Protein AF-A0A2C9KDU4-F1 (afdb_monomer_lite)

InterPro domains:
  IPR051248 UPF0507/Ankyrin repeat domain-containing protein 27 [PTHR24170] (3-192)

Radius of gyration: 25.68 Å; chains: 1; bounding box: 55×32×90 Å

Secondary structure (DSSP, 8-state):
----------GGG-HHHHHHHHH-HHHHHHHHHTT-EEEEE-HHHHTT----HHHHHHTEEEE-SS---SSSSEEEEETTS-EEEEETTEEEE-TT-SS--EEEEEEEEEEE-TTS-EEEEEEESS-SSS---HHHHHHHS-----SSHHHHHHHHHSSHHHHHHHHHHHHHHHHHHHHHHHHHHS-HHHHHHHHHHHTT-

Sequence (201 aa):
MFMSSKYDEDVSENPFFMKLMSSYAELIEKVTVAEGIVCVPKISIASHTTVTREDAEDHILLPCTEGSEDGANEVFKTLSGKLVHVDKDKLTTKSGFQISAEISVLFAETFHGDVNGSYRVFCIDGLINRKVEKDKVQSSLKNVSPTSYVQVLDMLWSHSGGQKMRESLDKILNTFAATYDRLEGESLRSIVVSIKELTFL

Foldseek 3Di:
DDPLPCPPDDLCQQLQSVCCVPVVVVLVVVQFVQQWEAEGEDSLLSVVDDDDPVLRQQRIWGFDPPDCPPVQWTWTAGSVGWIWIDHPFWIWTDPPAPDTDIKGFSDKDWDADPPGGIHIYTHINARRRDGDPVVVSVVVPPPPVPPDPVSVLCVQQVDPVSVVVVVVVVVVVVVVVVVVVVVVVCPVVVVVVVVVVVVVD

Structure (mmCIF, N/CA/C/O backbone):
data_AF-A0A2C9KDU4-F1
#
_entry.id   AF-A0A2C9KDU4-F1
#
loop_
_atom_site.group_PDB
_atom_site.id
_atom_site.type_symbol
_atom_site.label_atom_id
_atom_site.label_alt_id
_atom_site.label_comp_id
_atom_site.label_asym_id
_atom_site.label_entity_id
_atom_site.label_seq_id
_atom_site.pdbx_PDB_ins_code
_atom_site.Cartn_x
_atom_site.Cartn_y
_atom_site.Cartn_z
_atom_site.occupancy
_atom_site.B_iso_or_equiv
_atom_site.auth_seq_id
_atom_site.auth_comp_id
_atom_site.auth_asym_id
_atom_site.auth_atom_id
_atom_site.pdbx_PDB_model_num
ATOM 1 N N . MET A 1 1 ? -9.738 17.796 -12.992 1.00 32.06 1 MET A N 1
ATOM 2 C CA . MET A 1 1 ? -8.697 17.230 -13.874 1.00 32.06 1 MET A CA 1
ATOM 3 C C . MET A 1 1 ? -7.407 17.223 -13.068 1.00 32.06 1 MET A C 1
ATOM 5 O O . MET A 1 1 ? -6.747 18.249 -12.996 1.00 32.06 1 MET A O 1
ATOM 9 N N . PHE A 1 2 ? -7.136 16.145 -12.329 1.00 39.94 2 PHE A N 1
ATOM 10 C CA . PHE A 1 2 ? -5.930 16.065 -11.502 1.00 39.94 2 PHE A CA 1
ATOM 11 C C . PHE A 1 2 ? -4.745 15.736 -12.404 1.00 39.94 2 PHE A C 1
ATOM 13 O O . PHE A 1 2 ? -4.721 14.694 -13.056 1.00 39.94 2 PHE A O 1
ATOM 20 N N . MET A 1 3 ? -3.778 16.649 -12.464 1.00 35.59 3 MET A N 1
ATOM 21 C CA . MET A 1 3 ? -2.440 16.317 -12.926 1.00 35.59 3 MET A CA 1
ATOM 22 C C . MET A 1 3 ? -1.849 15.383 -11.874 1.00 35.59 3 MET A C 1
ATOM 24 O O . MET A 1 3 ? -1.356 15.844 -10.850 1.00 35.59 3 MET A O 1
ATOM 28 N N . SER A 1 4 ? -1.950 14.074 -12.120 1.00 44.41 4 SER A N 1
ATOM 29 C CA . SER A 1 4 ? -1.072 13.086 -11.503 1.00 44.41 4 SER A CA 1
ATOM 30 C C . SER A 1 4 ? 0.350 13.549 -11.790 1.00 44.41 4 SER A C 1
ATOM 32 O O . SER A 1 4 ? 0.860 13.402 -12.904 1.00 44.41 4 SER A O 1
ATOM 34 N N . SER A 1 5 ? 0.975 14.207 -10.816 1.00 45.50 5 SER A N 1
ATOM 35 C CA . SER A 1 5 ? 2.410 14.423 -10.810 1.00 45.50 5 SER A CA 1
ATOM 36 C C . SER A 1 5 ? 3.057 13.064 -10.568 1.00 45.50 5 SER A C 1
ATOM 38 O O . SER A 1 5 ? 3.493 12.773 -9.464 1.00 45.50 5 SER A O 1
ATOM 40 N N . LYS A 1 6 ? 3.015 12.219 -11.602 1.00 55.19 6 LYS A N 1
ATOM 41 C CA . LYS A 1 6 ? 3.924 11.118 -11.908 1.00 55.19 6 LYS A CA 1
ATOM 42 C C . LYS A 1 6 ? 4.514 10.441 -10.662 1.00 55.19 6 LYS A C 1
ATOM 44 O O . LYS A 1 6 ? 5.722 10.491 -10.459 1.00 55.19 6 LYS A O 1
ATOM 49 N N . TYR A 1 7 ? 3.659 9.850 -9.827 1.00 61.16 7 TYR A N 1
ATOM 50 C CA . TYR A 1 7 ? 4.139 8.884 -8.845 1.00 61.16 7 TYR A CA 1
ATOM 51 C C . TYR A 1 7 ? 4.660 7.682 -9.640 1.00 61.16 7 TYR A C 1
ATOM 53 O O . TYR A 1 7 ? 3.954 7.175 -10.512 1.00 61.16 7 TYR A O 1
ATOM 61 N N . ASP A 1 8 ? 5.928 7.336 -9.449 1.00 70.12 8 ASP A N 1
ATOM 62 C CA . ASP A 1 8 ? 6.688 6.397 -10.280 1.00 70.12 8 ASP A CA 1
ATOM 63 C C . ASP A 1 8 ? 6.834 5.007 -9.648 1.00 70.12 8 ASP A C 1
ATOM 65 O O . ASP A 1 8 ? 7.388 4.106 -10.278 1.00 70.12 8 ASP A O 1
ATOM 69 N N . GLU A 1 9 ? 6.322 4.810 -8.429 1.00 78.62 9 GLU A N 1
ATOM 70 C CA . GLU A 1 9 ? 6.331 3.501 -7.778 1.00 78.62 9 GLU A CA 1
ATOM 71 C C . GLU A 1 9 ? 5.215 2.601 -8.329 1.00 78.62 9 GLU A C 1
ATOM 73 O O . GLU A 1 9 ? 4.042 2.973 -8.348 1.00 78.62 9 GLU A O 1
ATOM 78 N N . ASP A 1 10 ? 5.582 1.377 -8.703 1.00 83.56 10 ASP A N 1
ATOM 79 C CA . ASP A 1 10 ? 4.643 0.287 -8.964 1.00 83.56 10 ASP A CA 1
ATOM 80 C C . ASP A 1 10 ? 4.326 -0.434 -7.642 1.00 83.56 10 ASP A C 1
ATOM 82 O O . ASP A 1 10 ? 5.214 -1.028 -7.019 1.00 83.56 10 ASP A O 1
ATOM 86 N N . VAL A 1 11 ? 3.060 -0.397 -7.203 1.00 87.12 11 VAL A N 1
ATOM 87 C CA . VAL A 1 11 ? 2.588 -1.102 -5.991 1.00 87.12 11 VAL A CA 1
ATOM 88 C C . VAL A 1 11 ? 2.923 -2.588 -6.050 1.00 87.12 11 VAL A C 1
ATOM 90 O O . VAL A 1 11 ? 3.257 -3.183 -5.025 1.00 87.12 11 VAL A O 1
ATOM 93 N N . SER A 1 12 ? 2.855 -3.191 -7.236 1.00 86.06 12 SER A N 1
ATOM 94 C CA . SER A 1 12 ? 3.047 -4.628 -7.441 1.00 86.06 12 SER A CA 1
ATOM 95 C C . SER A 1 12 ? 4.468 -5.077 -7.095 1.00 86.06 12 SER A C 1
ATOM 97 O O . SER A 1 12 ? 4.675 -6.228 -6.716 1.00 86.06 12 SER A O 1
ATOM 99 N N . GLU A 1 13 ? 5.437 -4.162 -7.177 1.00 87.88 13 GLU A N 1
ATOM 100 C CA . GLU A 1 13 ? 6.843 -4.383 -6.820 1.00 87.88 13 GLU A CA 1
ATOM 101 C C . GLU A 1 13 ? 7.158 -3.935 -5.378 1.00 87.88 13 GLU A C 1
ATOM 103 O O . GLU A 1 13 ? 8.277 -4.118 -4.894 1.00 87.88 13 GLU A O 1
ATOM 108 N N . ASN A 1 14 ? 6.196 -3.346 -4.657 1.00 91.06 14 ASN A N 1
ATOM 109 C CA . ASN A 1 14 ? 6.410 -2.882 -3.291 1.00 91.06 14 ASN A CA 1
ATOM 110 C C . ASN A 1 14 ? 6.568 -4.086 -2.333 1.00 91.06 14 ASN A C 1
ATOM 112 O O . ASN A 1 14 ? 5.647 -4.901 -2.222 1.00 91.06 14 ASN A O 1
ATOM 116 N N . PRO A 1 15 ? 7.672 -4.190 -1.562 1.00 90.81 15 PRO A N 1
ATOM 117 C CA . PRO A 1 15 ? 7.918 -5.330 -0.674 1.00 90.81 15 PRO A CA 1
ATOM 118 C C . PRO A 1 15 ? 6.817 -5.570 0.365 1.00 90.81 15 PRO A C 1
ATOM 120 O O . PRO A 1 15 ? 6.535 -6.717 0.712 1.00 90.81 15 PRO A O 1
ATOM 123 N N . PHE A 1 16 ? 6.176 -4.503 0.856 1.00 93.75 16 PHE A N 1
ATOM 124 C CA . PHE A 1 16 ? 5.068 -4.602 1.803 1.00 93.75 16 PHE A CA 1
ATOM 125 C C . PHE A 1 16 ? 3.846 -5.241 1.141 1.00 93.75 16 PHE A C 1
ATOM 127 O O . PHE A 1 16 ? 3.258 -6.178 1.684 1.00 93.75 16 PHE A O 1
ATOM 134 N N . PHE A 1 17 ? 3.505 -4.777 -0.061 1.00 93.81 17 PHE A N 1
ATOM 135 C CA . PHE A 1 17 ? 2.383 -5.308 -0.825 1.00 93.81 17 PHE A CA 1
ATOM 136 C C . PHE A 1 17 ? 2.632 -6.752 -1.280 1.00 93.81 17 PHE A C 1
ATOM 138 O O . PHE A 1 17 ? 1.789 -7.618 -1.063 1.00 93.81 17 PHE A O 1
ATOM 145 N N . MET A 1 18 ? 3.825 -7.069 -1.790 1.00 92.88 18 MET A N 1
ATOM 146 C CA . MET A 1 18 ? 4.197 -8.450 -2.126 1.00 92.88 18 MET A CA 1
ATOM 147 C C . MET A 1 18 ? 4.130 -9.381 -0.907 1.00 92.88 18 MET A C 1
ATOM 149 O O . MET A 1 18 ? 3.714 -10.540 -1.017 1.00 92.88 18 MET A O 1
ATOM 153 N N . LYS A 1 19 ? 4.520 -8.896 0.279 1.00 92.31 19 LYS A N 1
ATOM 154 C CA . LYS A 1 19 ? 4.429 -9.673 1.521 1.00 92.31 19 LYS A CA 1
ATOM 155 C C . LYS A 1 19 ? 2.978 -9.934 1.926 1.00 92.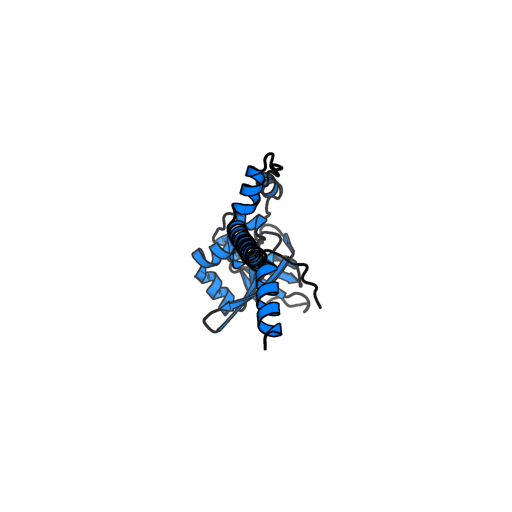31 19 LYS A C 1
ATOM 157 O O . LYS A 1 19 ? 2.678 -11.058 2.326 1.00 92.31 19 LYS A O 1
ATOM 162 N N . LEU A 1 20 ? 2.095 -8.945 1.780 1.00 92.62 20 LEU A N 1
ATOM 163 C CA . LEU A 1 20 ? 0.649 -9.108 1.953 1.00 92.62 20 LEU A CA 1
ATOM 164 C C . LEU A 1 20 ? 0.094 -10.178 1.006 1.00 92.62 20 LEU A C 1
ATOM 166 O O . LEU A 1 20 ? -0.493 -11.149 1.472 1.00 92.62 20 LEU A O 1
ATOM 170 N N . MET A 1 21 ? 0.363 -10.059 -0.296 1.00 90.75 21 MET A N 1
ATOM 171 C CA . MET A 1 21 ? -0.147 -10.991 -1.310 1.00 90.75 21 MET A CA 1
ATOM 172 C C . MET A 1 21 ? 0.372 -12.426 -1.126 1.00 90.75 21 MET A C 1
ATOM 174 O O . MET A 1 21 ? -0.347 -13.379 -1.401 1.00 90.75 21 MET A O 1
ATOM 178 N N . SER A 1 22 ? 1.615 -12.601 -0.662 1.00 91.62 22 SER A N 1
ATOM 179 C CA . SER A 1 22 ? 2.238 -13.928 -0.530 1.00 91.62 22 SER A CA 1
ATOM 180 C C . SER A 1 22 ? 1.997 -14.606 0.818 1.00 91.62 22 SER A C 1
ATOM 182 O O . SER A 1 22 ? 1.832 -15.820 0.873 1.00 91.62 22 SER A O 1
ATOM 184 N N . SER A 1 23 ? 2.048 -13.850 1.918 1.00 92.00 23 SER A N 1
ATOM 185 C CA . SER A 1 23 ? 2.036 -14.403 3.282 1.00 92.00 23 SER A CA 1
ATOM 186 C C . SER A 1 23 ? 0.724 -14.173 4.025 1.00 92.00 23 SER A C 1
ATOM 188 O O . SER A 1 23 ? 0.509 -14.818 5.047 1.00 92.00 23 SER A O 1
ATOM 190 N N . TYR A 1 24 ? -0.115 -13.257 3.537 1.00 92.25 24 TYR A N 1
ATOM 191 C CA . TYR A 1 24 ? -1.360 -12.837 4.178 1.00 92.25 24 TYR A CA 1
ATOM 192 C C . TYR A 1 24 ? -2.502 -12.705 3.153 1.00 92.25 24 TYR A C 1
ATOM 194 O O . TYR A 1 24 ? -3.329 -11.792 3.237 1.00 92.25 24 TYR A O 1
ATOM 202 N N . ALA A 1 25 ? -2.529 -13.594 2.153 1.00 90.50 25 ALA A N 1
ATOM 203 C CA . ALA A 1 25 ? -3.506 -13.572 1.062 1.00 90.50 25 ALA A CA 1
ATOM 204 C C . ALA A 1 25 ? -4.957 -13.622 1.575 1.00 90.50 25 ALA A C 1
ATOM 206 O O . ALA A 1 25 ? -5.848 -13.009 0.989 1.00 90.50 25 ALA A O 1
ATOM 207 N N . GLU A 1 26 ? -5.189 -14.269 2.720 1.00 93.31 26 GLU A N 1
ATOM 208 C CA . GLU A 1 26 ? -6.500 -14.329 3.364 1.00 93.31 26 GLU A CA 1
ATOM 209 C C . GLU A 1 26 ? -7.008 -12.951 3.814 1.00 93.31 26 GLU A C 1
ATOM 211 O O . GLU A 1 26 ? -8.211 -12.740 3.967 1.00 93.31 26 GLU A O 1
ATOM 216 N N . LEU A 1 27 ? -6.107 -11.993 4.051 1.00 93.62 27 LEU A N 1
ATOM 217 C CA . LEU A 1 27 ? -6.486 -10.627 4.396 1.00 93.62 27 LEU A CA 1
ATOM 218 C C . LEU A 1 27 ? -6.892 -9.828 3.148 1.00 93.62 27 LEU A C 1
ATOM 220 O O . LEU A 1 27 ? -7.793 -8.991 3.223 1.00 93.62 27 LEU A O 1
ATOM 224 N N . ILE A 1 28 ? -6.272 -10.127 2.001 1.00 92.00 28 ILE A N 1
ATOM 225 C CA . ILE A 1 28 ? -6.609 -9.530 0.702 1.00 92.00 28 ILE A CA 1
ATOM 226 C C . ILE A 1 28 ? -7.992 -9.993 0.229 1.00 92.00 28 ILE A C 1
ATOM 228 O O . ILE A 1 28 ? -8.783 -9.201 -0.280 1.00 92.00 28 ILE A O 1
ATOM 232 N N . GLU A 1 29 ? -8.344 -11.253 0.471 1.00 90.81 29 GLU A N 1
ATOM 233 C CA . GLU A 1 29 ? -9.699 -11.741 0.206 1.00 90.81 29 GLU A CA 1
ATOM 234 C C . GLU A 1 29 ? -10.739 -10.973 1.042 1.00 90.81 29 GLU A C 1
ATOM 236 O O . GLU A 1 29 ? -11.725 -10.464 0.507 1.00 90.81 29 GLU A O 1
ATOM 241 N N . LYS A 1 30 ? -10.480 -10.791 2.344 1.00 92.00 30 LYS A N 1
ATOM 242 C CA . LYS A 1 30 ? -11.384 -10.055 3.246 1.00 92.00 30 LYS A CA 1
ATOM 243 C C . LYS A 1 30 ? -11.604 -8.607 2.820 1.00 92.00 30 LYS A C 1
ATOM 245 O O . LYS A 1 30 ? -12.743 -8.146 2.822 1.00 92.00 30 LYS A O 1
ATOM 250 N N . VAL A 1 31 ? -10.536 -7.885 2.471 1.00 93.31 31 VAL A N 1
ATOM 251 C CA . VAL A 1 31 ? -10.659 -6.487 2.027 1.00 93.31 31 VAL A CA 1
ATOM 252 C C . VAL A 1 31 ? -11.363 -6.389 0.673 1.00 93.31 31 VAL A C 1
ATOM 254 O O . VAL A 1 31 ? -12.117 -5.446 0.464 1.00 93.31 31 VAL A O 1
ATOM 257 N N . THR A 1 32 ? -11.195 -7.382 -0.206 1.00 92.75 32 THR A N 1
ATOM 258 C CA . THR A 1 32 ? -11.901 -7.449 -1.494 1.00 92.75 32 THR A CA 1
ATOM 259 C C . THR A 1 32 ? -13.405 -7.616 -1.297 1.00 92.75 32 THR A C 1
ATOM 261 O O . THR A 1 32 ? -14.181 -6.877 -1.893 1.00 92.75 32 THR A O 1
ATOM 264 N N . VAL A 1 33 ? -13.823 -8.547 -0.430 1.00 91.81 33 VAL A N 1
ATOM 265 C CA . VAL A 1 33 ? -15.247 -8.795 -0.130 1.00 91.81 33 VAL A CA 1
ATOM 266 C C . VAL A 1 33 ? -15.914 -7.575 0.509 1.00 91.81 33 VAL A C 1
ATOM 268 O O . VAL A 1 33 ? -17.086 -7.309 0.263 1.00 91.81 33 VAL A O 1
ATOM 271 N N . ALA A 1 34 ? -15.174 -6.836 1.332 1.00 90.94 34 ALA A N 1
ATOM 272 C CA . ALA A 1 34 ? -15.677 -5.657 2.029 1.00 90.94 34 ALA A CA 1
ATOM 273 C C . ALA A 1 34 ? -15.555 -4.350 1.223 1.00 90.94 34 ALA A C 1
ATOM 275 O O . ALA A 1 34 ? -15.851 -3.292 1.773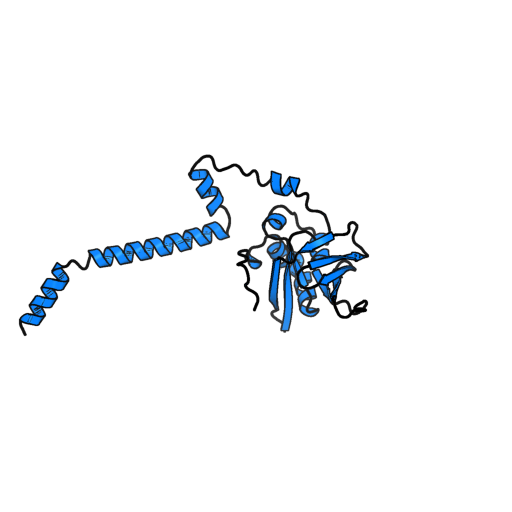 1.00 90.94 34 ALA A O 1
ATOM 276 N N . GLU A 1 35 ? -15.059 -4.406 -0.018 1.00 92.38 35 GLU A N 1
ATOM 277 C CA . GLU A 1 35 ? -14.728 -3.231 -0.843 1.00 92.38 35 GLU A CA 1
ATOM 278 C C . GLU A 1 35 ? -13.870 -2.189 -0.097 1.00 92.38 35 GLU A C 1
ATOM 280 O O . GLU A 1 35 ? -14.047 -0.970 -0.194 1.00 92.38 35 GLU A O 1
ATOM 285 N N . GLY A 1 36 ? -12.938 -2.697 0.711 1.00 94.12 36 GLY A N 1
ATOM 286 C CA . GLY A 1 36 ? -12.109 -1.904 1.603 1.00 94.12 36 GLY A CA 1
ATOM 287 C C . GLY A 1 36 ? -10.886 -1.289 0.926 1.00 94.12 36 GLY A C 1
ATOM 288 O O . GLY A 1 36 ? -10.768 -1.203 -0.300 1.00 94.12 36 GLY A O 1
ATOM 289 N N . ILE A 1 37 ? -9.952 -0.843 1.764 1.00 95.69 37 ILE A N 1
ATOM 290 C CA . ILE A 1 37 ? -8.729 -0.160 1.347 1.00 95.69 37 ILE A CA 1
ATOM 291 C C . ILE A 1 37 ? -7.517 -0.860 1.961 1.00 95.69 37 ILE A C 1
ATOM 293 O O . ILE A 1 37 ? -7.473 -1.106 3.163 1.00 95.69 37 ILE A O 1
ATOM 297 N N . VAL A 1 38 ? -6.509 -1.145 1.145 1.00 96.25 38 VAL A N 1
ATOM 298 C CA . VAL A 1 38 ? -5.187 -1.599 1.581 1.00 96.25 38 VAL A CA 1
ATOM 299 C C . VAL A 1 38 ? -4.240 -0.408 1.573 1.00 96.25 38 VAL A C 1
ATOM 301 O O . VAL A 1 38 ? -4.015 0.214 0.540 1.00 96.25 38 VAL A O 1
ATOM 304 N N . CYS A 1 39 ? -3.653 -0.093 2.716 1.00 96.12 39 CYS A N 1
ATOM 305 C CA . CYS A 1 39 ? -2.698 0.992 2.862 1.00 96.12 39 CYS A CA 1
ATOM 306 C C . CYS A 1 39 ? -1.273 0.450 2.738 1.00 96.12 39 CYS A C 1
ATOM 308 O O . CYS A 1 39 ? -0.807 -0.312 3.579 1.00 96.12 39 CYS A O 1
ATOM 310 N N . VAL A 1 40 ? -0.562 0.848 1.693 1.00 95.44 40 VAL A N 1
ATOM 311 C CA . VAL A 1 40 ? 0.798 0.399 1.400 1.00 95.44 40 VAL A CA 1
ATOM 312 C C . VAL A 1 40 ? 1.767 1.548 1.678 1.00 95.44 40 VAL A C 1
ATOM 314 O O . VAL A 1 40 ? 1.686 2.587 1.026 1.00 95.44 40 VAL A O 1
ATOM 317 N N . PRO A 1 41 ? 2.708 1.413 2.622 1.00 93.88 41 PRO A N 1
ATOM 318 C CA . PRO A 1 41 ? 3.758 2.407 2.805 1.00 93.88 41 PRO A CA 1
ATOM 319 C C . PRO A 1 41 ? 4.573 2.574 1.523 1.00 93.88 41 PRO A C 1
ATOM 321 O O . PRO A 1 41 ? 4.887 1.579 0.862 1.00 93.88 41 PRO A O 1
ATOM 324 N N . LYS A 1 42 ? 4.969 3.809 1.197 1.00 91.19 42 LYS A N 1
ATOM 325 C CA . LYS A 1 42 ? 5.877 4.079 0.070 1.00 91.19 42 LYS A CA 1
ATOM 326 C C . LYS A 1 42 ? 7.114 3.180 0.100 1.00 91.19 42 LYS A C 1
ATOM 328 O O . LYS A 1 42 ? 7.582 2.798 1.181 1.00 91.19 42 LYS A O 1
ATOM 333 N N . ILE A 1 43 ? 7.681 2.868 -1.065 1.00 88.38 43 ILE A N 1
ATOM 334 C CA . ILE A 1 43 ? 8.705 1.817 -1.202 1.00 88.38 43 ILE A CA 1
ATOM 335 C C . ILE A 1 43 ? 9.928 2.045 -0.302 1.00 88.38 43 ILE A C 1
ATOM 337 O O . ILE A 1 43 ? 10.481 1.098 0.262 1.00 88.38 43 ILE A O 1
ATOM 341 N N . SER A 1 44 ? 10.305 3.310 -0.096 1.00 85.12 44 SER A N 1
ATOM 342 C CA . SER A 1 44 ? 11.416 3.708 0.779 1.00 85.12 44 SER A CA 1
ATOM 343 C C . SER A 1 44 ? 11.168 3.415 2.262 1.00 85.12 44 SER A C 1
ATOM 345 O O . SER A 1 44 ? 12.120 3.249 3.012 1.00 85.12 44 SER A O 1
ATOM 347 N N . ILE A 1 45 ? 9.915 3.313 2.709 1.00 88.88 45 ILE A N 1
ATOM 348 C CA . ILE A 1 45 ? 9.567 2.878 4.071 1.00 88.88 45 ILE A CA 1
ATOM 349 C C . ILE A 1 45 ? 9.413 1.356 4.104 1.00 88.88 45 ILE A C 1
ATOM 351 O O . ILE A 1 45 ? 9.953 0.698 4.998 1.00 88.88 45 ILE A O 1
ATOM 355 N N . ALA A 1 46 ? 8.709 0.795 3.118 1.00 89.06 46 ALA A N 1
ATOM 356 C CA . ALA A 1 46 ? 8.447 -0.638 3.015 1.00 89.06 46 ALA A CA 1
ATOM 357 C C . ALA A 1 46 ? 9.740 -1.471 2.987 1.00 89.06 46 ALA A C 1
ATOM 359 O O . ALA A 1 46 ? 9.843 -2.469 3.695 1.00 89.06 46 ALA A O 1
ATOM 360 N N . SER A 1 47 ? 10.759 -1.022 2.247 1.00 84.75 47 SER A N 1
ATOM 361 C CA . SER A 1 47 ? 12.041 -1.732 2.092 1.00 84.75 47 SER A CA 1
ATOM 362 C C . SER A 1 47 ? 12.863 -1.839 3.383 1.00 84.75 47 SER A C 1
ATOM 364 O O . SER A 1 47 ? 13.737 -2.696 3.490 1.00 84.75 47 SER A O 1
ATOM 366 N N . HIS A 1 48 ? 12.588 -0.991 4.378 1.00 82.94 48 HIS A N 1
ATOM 367 C CA . HIS A 1 48 ? 13.285 -0.982 5.670 1.00 82.94 48 HIS A CA 1
ATOM 368 C C . HIS A 1 48 ? 12.409 -1.463 6.829 1.00 82.94 48 HIS A C 1
ATOM 370 O O . HIS A 1 48 ? 12.812 -1.379 7.991 1.00 82.94 48 HIS A O 1
ATOM 376 N N . THR A 1 49 ? 11.213 -1.969 6.530 1.00 81.69 49 THR A N 1
ATOM 377 C CA . THR A 1 49 ? 10.245 -2.386 7.538 1.00 81.69 49 THR A CA 1
ATOM 378 C C . THR A 1 49 ? 9.987 -3.880 7.430 1.00 81.69 49 THR A C 1
ATOM 380 O O . THR A 1 49 ? 9.494 -4.372 6.420 1.00 81.69 49 THR A O 1
ATOM 383 N N . THR A 1 50 ? 10.253 -4.617 8.507 1.00 86.56 50 THR A N 1
ATOM 384 C CA . THR A 1 50 ? 9.769 -5.996 8.624 1.00 86.56 50 THR A CA 1
ATOM 385 C C . THR A 1 50 ? 8.271 -5.974 8.901 1.00 86.56 50 THR A C 1
ATOM 387 O O . THR A 1 50 ? 7.851 -5.467 9.942 1.00 86.56 50 THR A O 1
ATOM 390 N N . VAL A 1 51 ? 7.483 -6.526 7.977 1.00 88.31 51 VAL A N 1
ATOM 391 C CA . VAL A 1 51 ? 6.018 -6.581 8.072 1.00 88.31 51 VAL A CA 1
ATOM 392 C C . VAL A 1 51 ? 5.588 -7.719 8.991 1.00 88.31 51 VAL A C 1
ATOM 394 O O . VAL A 1 51 ? 5.739 -8.899 8.658 1.00 88.31 51 VAL A O 1
ATOM 397 N N . THR A 1 52 ? 5.039 -7.367 10.149 1.00 91.31 52 THR A N 1
ATOM 398 C CA . THR A 1 52 ? 4.381 -8.318 11.052 1.00 91.31 52 THR A CA 1
ATOM 399 C C . THR A 1 52 ? 2.919 -8.534 10.657 1.00 91.31 52 THR A C 1
ATOM 401 O O . THR A 1 52 ? 2.365 -7.791 9.847 1.00 91.31 52 THR A O 1
ATOM 404 N N . ARG A 1 53 ? 2.269 -9.554 11.232 1.00 92.19 53 ARG A N 1
ATOM 405 C CA . ARG A 1 53 ? 0.829 -9.768 11.028 1.00 92.19 53 ARG A CA 1
ATOM 406 C C . ARG A 1 53 ? 0.007 -8.583 11.541 1.00 92.19 53 ARG A C 1
ATOM 408 O O . ARG A 1 53 ? -0.908 -8.157 10.854 1.00 92.19 53 ARG A O 1
ATOM 415 N N . GLU A 1 54 ? 0.365 -8.024 12.697 1.00 91.75 54 GLU A N 1
ATOM 416 C CA . GLU A 1 54 ? -0.311 -6.837 13.235 1.00 91.75 54 GLU A CA 1
ATOM 417 C C . GLU A 1 54 ? -0.144 -5.631 12.302 1.00 91.75 54 GLU A C 1
ATOM 419 O O . GLU A 1 54 ? -1.123 -4.944 12.026 1.00 91.75 54 GLU A O 1
ATOM 424 N N . ASP A 1 55 ? 1.058 -5.417 11.742 1.00 92.12 55 ASP A N 1
ATOM 425 C CA . ASP A 1 55 ? 1.257 -4.379 10.723 1.00 92.12 55 ASP A CA 1
ATOM 426 C C . ASP A 1 55 ? 0.315 -4.613 9.530 1.00 92.12 55 ASP A C 1
ATOM 428 O O . ASP A 1 55 ? -0.351 -3.681 9.093 1.00 92.12 55 ASP A O 1
ATOM 432 N N . ALA A 1 56 ? 0.211 -5.844 9.024 1.00 93.81 56 ALA A N 1
ATOM 433 C CA . ALA A 1 56 ? -0.674 -6.167 7.905 1.00 93.81 56 ALA A CA 1
ATOM 434 C C . ALA A 1 56 ? -2.159 -5.896 8.222 1.00 93.81 56 ALA A C 1
ATOM 436 O O . ALA A 1 56 ? -2.860 -5.292 7.413 1.00 93.81 56 ALA A O 1
ATOM 437 N N . GLU A 1 57 ? -2.634 -6.292 9.405 1.00 95.38 57 GLU A N 1
ATOM 438 C CA . GLU A 1 57 ? -4.026 -6.099 9.837 1.00 95.38 57 GLU A CA 1
ATOM 439 C C . GLU A 1 57 ? -4.361 -4.617 10.095 1.00 95.38 57 GLU A C 1
ATOM 441 O O . GLU A 1 57 ? -5.459 -4.159 9.771 1.00 95.38 57 GLU A O 1
ATOM 446 N N . ASP A 1 58 ? -3.414 -3.842 10.627 1.00 94.56 58 ASP A N 1
ATOM 447 C CA . ASP A 1 58 ? -3.560 -2.397 10.844 1.00 94.56 58 ASP A CA 1
ATOM 448 C C . ASP A 1 58 ? -3.587 -1.588 9.542 1.00 94.56 58 ASP A C 1
ATOM 450 O O . ASP A 1 58 ? -4.127 -0.481 9.511 1.00 94.56 58 ASP A O 1
ATOM 454 N N . HIS A 1 59 ? -3.007 -2.129 8.471 1.00 95.56 59 HIS A N 1
ATOM 455 C CA . HIS A 1 59 ? -2.952 -1.488 7.159 1.00 95.56 59 HIS A CA 1
ATOM 456 C C . HIS A 1 59 ? -4.116 -1.880 6.241 1.00 95.56 59 HIS A C 1
ATOM 458 O O . HIS A 1 59 ? -4.150 -1.464 5.087 1.00 95.56 59 HIS A O 1
ATOM 464 N N . ILE A 1 60 ? -5.092 -2.638 6.738 1.00 96.31 60 ILE A N 1
ATOM 465 C CA . ILE A 1 60 ? -6.311 -2.974 6.001 1.00 96.31 60 ILE A CA 1
ATOM 466 C C . ILE A 1 60 ? -7.476 -2.235 6.629 1.00 96.31 60 ILE A C 1
ATOM 468 O O . ILE A 1 60 ? -7.808 -2.486 7.782 1.00 96.31 60 ILE A O 1
ATOM 472 N N . LEU A 1 61 ? -8.101 -1.350 5.862 1.00 95.75 61 LEU A N 1
ATOM 473 C CA . LEU A 1 61 ? -9.234 -0.533 6.265 1.00 95.75 61 LEU A CA 1
ATOM 474 C C . LEU A 1 61 ? -10.527 -1.109 5.690 1.00 95.75 61 LEU A C 1
ATOM 476 O O . LEU A 1 61 ? -10.667 -1.277 4.480 1.00 95.75 61 LEU A O 1
ATOM 480 N N . LEU A 1 62 ? -11.491 -1.368 6.562 1.00 94.81 62 LEU A N 1
ATOM 481 C CA . LEU A 1 62 ? -12.832 -1.808 6.211 1.00 94.81 62 LEU A CA 1
ATOM 482 C C . LEU A 1 62 ? -13.820 -0.651 6.417 1.00 94.81 62 LEU A C 1
ATOM 484 O O . LEU A 1 62 ? -13.669 0.093 7.397 1.00 94.81 62 LEU A O 1
ATOM 488 N N . PRO A 1 63 ? -14.816 -0.476 5.530 1.00 92.00 63 PRO A N 1
ATOM 489 C CA . PRO A 1 63 ? -15.844 0.545 5.709 1.00 92.00 63 PRO A CA 1
ATOM 490 C C . PRO A 1 63 ? -16.528 0.406 7.075 1.00 92.00 63 PRO A C 1
ATOM 492 O O . PRO A 1 63 ? -16.909 -0.696 7.475 1.00 92.00 63 PRO A O 1
ATOM 495 N N . CYS A 1 64 ? -16.679 1.514 7.805 1.00 86.69 64 CYS A N 1
ATOM 496 C CA . CYS A 1 64 ? -17.383 1.540 9.084 1.00 86.69 64 CYS A CA 1
ATOM 497 C C . CYS A 1 64 ? -18.713 2.282 8.925 1.00 86.69 64 CYS A C 1
ATOM 499 O O . CYS A 1 64 ? -18.750 3.435 8.502 1.00 86.69 64 CYS A O 1
ATOM 501 N N . THR A 1 65 ? -19.817 1.624 9.281 1.00 73.25 65 THR A N 1
ATOM 502 C CA . THR A 1 65 ? -21.166 2.214 9.221 1.00 73.25 65 THR A CA 1
ATOM 503 C C . THR A 1 65 ? -21.466 3.144 10.396 1.00 73.25 65 THR A C 1
ATOM 505 O O . THR A 1 65 ? -22.433 3.896 10.349 1.00 73.25 65 THR A O 1
ATOM 508 N N . GLU A 1 66 ? -20.656 3.099 11.454 1.00 63.22 66 GLU A N 1
ATOM 509 C CA . GLU A 1 66 ? -20.805 3.936 12.644 1.00 63.22 66 GLU A CA 1
ATOM 510 C C . GLU A 1 66 ? -19.819 5.113 12.570 1.00 63.22 66 GLU A C 1
ATOM 512 O O . GLU A 1 66 ? -18.611 4.895 12.464 1.00 63.22 66 GLU A O 1
ATOM 517 N N . GLY A 1 67 ? -20.321 6.354 12.610 1.00 58.34 67 GLY A N 1
ATOM 518 C CA . GLY A 1 67 ? -19.488 7.559 12.756 1.00 58.34 67 GLY A CA 1
ATOM 519 C C . GLY A 1 67 ? -19.407 8.512 11.557 1.00 58.34 67 GLY A C 1
ATOM 520 O O . GLY A 1 67 ? -18.661 9.486 11.620 1.00 58.34 67 GLY A O 1
ATOM 521 N N . SER A 1 68 ? -20.173 8.306 10.482 1.00 57.66 68 SER A N 1
ATOM 522 C CA . SER A 1 68 ? -20.317 9.292 9.395 1.00 57.66 68 SER A CA 1
ATOM 523 C C . SER A 1 68 ? -21.272 10.430 9.800 1.00 57.66 68 SER A C 1
ATOM 525 O O . SER A 1 68 ? -22.305 10.658 9.180 1.00 57.66 68 SER A O 1
ATOM 527 N N . GLU A 1 69 ? -20.941 11.136 10.883 1.00 53.81 69 GLU A N 1
ATOM 528 C CA . GLU A 1 69 ? -21.811 12.165 11.476 1.00 53.81 69 GLU A CA 1
ATOM 529 C C . GLU A 1 69 ? -21.757 13.506 10.718 1.00 53.81 69 GLU A C 1
ATOM 531 O O . GLU A 1 69 ? -22.730 14.253 10.742 1.00 53.81 69 GLU A O 1
ATOM 536 N N . ASP A 1 70 ? -20.686 13.768 9.956 1.00 52.88 70 ASP A N 1
ATOM 537 C CA . ASP A 1 70 ? -20.457 15.072 9.307 1.00 52.88 70 ASP A CA 1
ATOM 538 C C . ASP A 1 70 ? -20.434 15.049 7.767 1.00 52.88 70 ASP A C 1
ATOM 540 O O . ASP A 1 70 ? -20.142 16.066 7.140 1.00 52.88 70 ASP A O 1
ATOM 544 N N . GLY A 1 71 ? -20.713 13.911 7.117 1.00 54.22 71 GLY A N 1
ATOM 545 C CA . GLY A 1 71 ? -20.820 13.797 5.647 1.00 54.22 71 GLY A CA 1
ATOM 546 C C . GLY A 1 71 ? -19.563 14.157 4.826 1.00 54.22 71 GLY A C 1
ATOM 547 O O . GLY A 1 71 ? -19.570 13.993 3.608 1.00 54.22 71 GLY A O 1
ATOM 548 N N . ALA A 1 72 ? -18.495 14.637 5.470 1.00 59.34 72 ALA A N 1
ATOM 549 C CA . ALA A 1 72 ? -17.269 15.108 4.832 1.00 59.34 72 ALA A CA 1
ATOM 550 C C . ALA A 1 72 ? -16.116 14.096 4.908 1.00 59.34 72 ALA A C 1
ATOM 552 O O . ALA A 1 72 ? -15.277 14.086 4.013 1.00 59.34 72 ALA A O 1
ATOM 553 N N . ASN A 1 73 ? -16.094 13.237 5.935 1.00 68.25 73 ASN A N 1
ATOM 554 C CA . ASN A 1 73 ? -15.015 12.279 6.179 1.00 68.25 73 ASN A CA 1
ATOM 555 C C . ASN A 1 73 ? -15.566 10.856 6.280 1.00 68.25 73 ASN A C 1
ATOM 557 O O . ASN A 1 73 ? -16.499 10.599 7.043 1.00 68.25 73 ASN A O 1
ATOM 561 N N . GLU A 1 74 ? -14.957 9.930 5.544 1.00 85.00 74 GLU A N 1
ATOM 562 C CA . GLU A 1 74 ? -15.293 8.512 5.618 1.00 85.00 74 GLU A CA 1
ATOM 563 C C . GLU A 1 74 ? -14.568 7.880 6.816 1.00 85.00 74 GLU A C 1
ATOM 565 O O . GLU A 1 74 ? -13.345 7.996 6.967 1.00 85.00 74 GLU A O 1
ATOM 570 N N . VAL A 1 75 ? -15.325 7.216 7.693 1.00 90.75 75 VAL A N 1
ATOM 571 C CA . VAL A 1 75 ? -14.772 6.491 8.840 1.00 90.75 75 VAL A CA 1
ATOM 572 C C . VAL A 1 75 ? -14.534 5.044 8.440 1.00 90.75 75 VAL A C 1
ATOM 574 O O . VAL A 1 75 ? -15.430 4.349 7.963 1.00 90.75 75 VAL A O 1
ATOM 577 N N . PHE A 1 76 ? -13.315 4.581 8.674 1.00 93.56 76 PHE A N 1
ATOM 578 C CA . PHE A 1 76 ? -12.900 3.211 8.450 1.00 93.56 76 PHE A CA 1
ATOM 579 C C . PHE A 1 76 ? -12.442 2.572 9.752 1.00 93.56 76 PHE A C 1
ATOM 581 O O . PHE A 1 76 ? -11.990 3.235 10.691 1.00 93.56 76 PHE A O 1
ATOM 588 N N . LYS A 1 77 ? -12.519 1.247 9.785 1.00 95.06 77 LYS A N 1
ATOM 589 C CA . LYS A 1 77 ? -11.993 0.429 10.868 1.00 95.06 77 LYS A CA 1
ATOM 590 C C . LYS A 1 77 ? -10.913 -0.485 10.314 1.00 95.06 77 LYS A C 1
ATOM 592 O O . LYS A 1 77 ? -11.138 -1.160 9.315 1.00 95.06 77 LYS A O 1
ATOM 597 N N . THR A 1 78 ? -9.743 -0.506 10.941 1.00 95.19 78 THR A N 1
ATOM 598 C CA . THR A 1 78 ? -8.697 -1.460 10.583 1.00 95.19 78 THR A CA 1
ATOM 599 C C . THR A 1 78 ? -9.175 -2.886 10.843 1.00 95.19 78 THR A C 1
ATOM 601 O O . THR A 1 78 ? -10.078 -3.106 11.658 1.00 95.19 78 THR A O 1
ATOM 604 N N . LEU A 1 79 ? -8.537 -3.884 10.236 1.00 94.06 79 LEU A N 1
ATOM 605 C CA . LEU A 1 79 ? -8.881 -5.280 10.505 1.00 94.06 79 LEU A CA 1
ATOM 606 C C . LEU A 1 79 ? -8.614 -5.680 11.970 1.00 94.06 79 LEU A C 1
ATOM 608 O O . LEU A 1 79 ? -9.339 -6.500 12.529 1.00 94.06 79 LEU A O 1
ATOM 612 N N . SER A 1 80 ? -7.636 -5.039 12.614 1.00 93.06 80 SER A N 1
ATOM 613 C CA . SER A 1 80 ? -7.355 -5.147 14.056 1.00 93.06 80 SER A CA 1
ATOM 614 C C . SER A 1 80 ? -8.354 -4.395 14.953 1.00 93.06 80 SER A C 1
ATOM 616 O O . SER A 1 80 ? -8.299 -4.494 16.179 1.00 93.06 80 SER A O 1
ATOM 618 N N . GLY A 1 81 ? -9.280 -3.634 14.364 1.00 91.94 81 GLY A N 1
ATOM 619 C CA . GLY A 1 81 ? -10.380 -2.970 15.053 1.00 91.94 81 GLY A CA 1
ATOM 620 C C . GLY A 1 81 ? -10.139 -1.522 15.490 1.00 91.94 81 GLY A C 1
ATOM 621 O O . GLY A 1 81 ? -10.949 -0.989 16.249 1.00 91.94 81 GLY A O 1
ATOM 622 N N . LYS A 1 82 ? -9.071 -0.878 15.016 1.00 93.88 82 LYS A N 1
ATOM 623 C CA . LYS A 1 82 ? -8.705 0.518 15.305 1.00 93.88 82 LYS A CA 1
ATOM 624 C C . LYS A 1 82 ? -9.406 1.461 14.314 1.00 93.88 82 LYS A C 1
ATOM 626 O O . LYS A 1 82 ? -9.666 1.079 13.182 1.00 93.88 82 LYS A O 1
ATOM 631 N N . LEU A 1 83 ? -9.744 2.686 14.708 1.00 92.94 83 LEU A N 1
ATOM 632 C CA . LEU A 1 83 ? -10.504 3.619 13.860 1.00 92.94 83 LEU A CA 1
ATOM 633 C C . LEU A 1 83 ? -9.588 4.569 13.088 1.00 92.94 83 LEU A C 1
ATOM 635 O O . LEU A 1 83 ? -8.670 5.152 13.661 1.00 92.94 83 LEU A O 1
ATOM 639 N N . VAL A 1 84 ? -9.872 4.777 11.805 1.00 93.25 84 VAL A N 1
ATOM 640 C CA . VAL A 1 84 ? -9.131 5.675 10.910 1.00 93.25 84 VAL A CA 1
ATOM 641 C C . VAL A 1 84 ? -10.127 6.542 10.149 1.00 93.25 84 VAL A C 1
ATOM 643 O O . VAL A 1 84 ? -11.093 6.037 9.592 1.00 93.25 84 VAL A O 1
ATOM 646 N N . HIS A 1 85 ? -9.903 7.852 10.119 1.00 92.75 85 HIS A N 1
ATOM 647 C CA . HIS A 1 85 ? -10.638 8.752 9.230 1.00 92.75 85 HIS A CA 1
ATOM 648 C C . HIS A 1 85 ? -9.857 8.932 7.938 1.00 92.75 85 HIS A C 1
ATOM 650 O O . HIS A 1 85 ? -8.648 9.166 7.983 1.00 92.75 85 HIS A O 1
ATOM 656 N N . VAL A 1 86 ? -10.556 8.863 6.814 1.00 91.81 86 VAL A N 1
ATOM 657 C CA . VAL A 1 86 ? -10.009 9.133 5.488 1.00 91.81 86 VAL A CA 1
ATOM 658 C C . VAL A 1 86 ? -10.661 10.411 4.964 1.00 91.81 86 VAL A C 1
ATOM 660 O O . VAL A 1 86 ? -11.882 10.484 4.838 1.00 91.81 86 VAL A O 1
ATOM 663 N N . ASP A 1 87 ? -9.838 11.418 4.680 1.00 88.56 87 ASP A N 1
ATOM 664 C CA . ASP A 1 87 ? -10.235 12.682 4.053 1.00 88.56 87 ASP A CA 1
ATOM 665 C C . ASP A 1 87 ? -9.389 12.893 2.801 1.00 88.56 87 ASP A C 1
ATOM 667 O O . ASP A 1 87 ? -8.215 13.235 2.921 1.00 88.56 87 ASP A O 1
ATOM 671 N N . LYS A 1 88 ? -9.986 12.673 1.622 1.00 81.12 88 LYS A N 1
ATOM 672 C CA . LYS A 1 88 ? -9.404 12.817 0.270 1.00 81.12 88 LYS A CA 1
ATOM 673 C C . LYS A 1 88 ? -7.985 12.257 0.117 1.00 81.12 88 LYS A C 1
ATOM 675 O O . LYS A 1 88 ? -7.824 11.150 -0.382 1.00 81.12 88 LYS A O 1
ATOM 680 N N . ASP A 1 89 ? -6.988 13.008 0.577 1.00 88.69 89 ASP A N 1
ATOM 681 C CA . ASP A 1 89 ? -5.561 12.728 0.432 1.00 88.69 89 ASP A CA 1
ATOM 682 C C . ASP A 1 89 ? -4.857 12.483 1.784 1.00 88.69 89 ASP A C 1
ATOM 684 O O . ASP A 1 89 ? -3.630 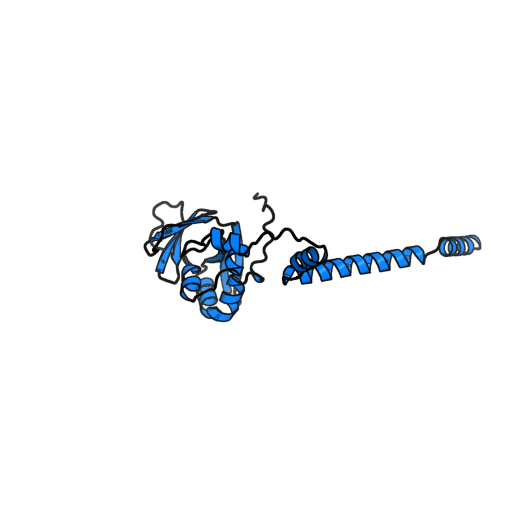12.538 1.878 1.00 88.69 89 ASP A O 1
ATOM 688 N N . LYS A 1 90 ? -5.607 12.256 2.870 1.00 92.69 90 LYS A N 1
ATOM 689 C CA . LYS A 1 90 ? -5.072 12.082 4.227 1.00 92.69 90 LYS A CA 1
ATOM 690 C C . LYS A 1 90 ? -5.797 11.001 5.020 1.00 92.69 90 LYS A C 1
ATOM 692 O O . LYS A 1 90 ? -7.020 10.898 5.008 1.00 92.69 90 LYS A O 1
ATOM 697 N N . LEU A 1 91 ? -5.019 10.246 5.789 1.00 93.50 91 LEU A N 1
ATOM 698 C CA . LEU A 1 91 ? -5.480 9.328 6.823 1.00 93.50 91 LEU A CA 1
ATOM 699 C C . LEU A 1 91 ? -5.184 9.935 8.188 1.00 93.50 91 LEU A C 1
ATOM 701 O O . LEU A 1 91 ? -4.065 10.370 8.453 1.00 93.50 91 LEU A O 1
ATOM 705 N N . THR A 1 92 ? -6.161 9.920 9.085 1.00 92.88 92 THR A N 1
ATOM 706 C CA . THR A 1 92 ? -5.978 10.301 10.487 1.00 92.88 92 THR A CA 1
ATOM 707 C C . THR A 1 92 ? -6.358 9.137 11.385 1.00 92.88 92 THR A C 1
ATOM 709 O O . THR A 1 92 ? -7.523 8.740 11.437 1.00 92.88 92 THR A O 1
ATOM 712 N N . THR A 1 93 ? -5.395 8.605 12.132 1.00 92.44 93 THR A N 1
ATOM 713 C CA . THR A 1 93 ? -5.662 7.565 13.134 1.00 92.44 93 THR A CA 1
ATOM 714 C C . THR A 1 93 ? -6.488 8.139 14.286 1.00 92.44 93 THR A C 1
ATOM 716 O O . THR A 1 93 ? -6.200 9.237 14.769 1.00 92.44 93 THR A O 1
ATOM 719 N N . LYS A 1 94 ? -7.486 7.396 14.755 1.00 89.81 94 LYS A N 1
ATOM 720 C CA . LYS A 1 94 ? -8.365 7.754 15.874 1.00 89.81 94 LYS A CA 1
ATOM 721 C C . LYS A 1 94 ? -8.213 6.719 16.998 1.00 89.81 94 LYS A C 1
ATOM 723 O O . LYS A 1 94 ? -7.099 6.413 17.416 1.00 89.81 94 LYS A O 1
ATOM 728 N N . SER A 1 95 ? -9.319 6.203 17.524 1.00 88.88 95 SER A N 1
ATOM 729 C CA . SER A 1 95 ? -9.350 5.277 18.658 1.00 88.88 95 SER A CA 1
ATOM 730 C C . SER A 1 95 ? -8.642 3.948 18.366 1.00 88.88 95 SER A C 1
ATOM 732 O O . SER A 1 95 ? -8.744 3.410 17.267 1.00 88.88 95 SER A O 1
ATOM 734 N N . GLY A 1 96 ? -7.967 3.385 19.372 1.00 86.94 96 GLY A N 1
ATOM 735 C CA . GLY A 1 96 ? -7.302 2.074 19.291 1.00 86.94 96 GLY A CA 1
ATOM 736 C C . GLY A 1 96 ? -5.821 2.118 18.896 1.00 86.94 96 GLY A C 1
ATOM 737 O O . GLY A 1 96 ? -5.131 1.105 18.999 1.00 86.94 96 GLY A O 1
ATOM 738 N N . PHE A 1 97 ? -5.307 3.283 18.500 1.00 87.81 97 PHE A N 1
ATOM 739 C CA . PHE A 1 97 ? -3.884 3.487 18.244 1.00 87.81 97 PHE A CA 1
ATOM 740 C C . PHE A 1 97 ? -3.148 3.953 19.500 1.00 87.81 97 PHE A C 1
ATOM 742 O O . PHE A 1 97 ? -3.653 4.774 20.262 1.00 87.81 97 PHE A O 1
ATOM 749 N N . GLN A 1 98 ? -1.920 3.463 19.690 1.00 83.44 98 GLN A N 1
ATOM 750 C CA . GLN A 1 98 ? -1.039 3.926 20.771 1.00 83.44 98 GLN A CA 1
ATOM 751 C C . GLN A 1 98 ? -0.571 5.371 20.546 1.00 83.44 98 GLN A C 1
ATOM 753 O O . GLN A 1 98 ? -0.253 6.089 21.491 1.00 83.44 98 GLN A O 1
ATOM 758 N N . ILE A 1 99 ? -0.498 5.798 19.282 1.00 78.94 99 ILE A N 1
ATOM 759 C CA . ILE A 1 99 ? 0.005 7.105 18.867 1.00 78.94 99 ILE A CA 1
ATOM 760 C C . ILE A 1 99 ? -0.918 7.648 17.778 1.00 78.94 99 ILE A C 1
ATOM 762 O O . ILE A 1 99 ? -1.175 6.956 16.798 1.00 78.94 99 ILE A O 1
ATOM 766 N N . SER A 1 100 ? -1.361 8.900 17.923 1.00 85.44 100 SER A N 1
ATOM 767 C CA . SER A 1 100 ? -2.076 9.600 16.854 1.00 85.44 100 SER A CA 1
ATOM 768 C C . SER A 1 100 ? -1.107 10.003 15.737 1.00 85.44 100 SER A C 1
ATOM 770 O O . SER A 1 100 ? -0.082 10.640 15.995 1.00 85.44 100 SER A O 1
ATOM 772 N N . ALA A 1 101 ? -1.451 9.667 14.500 1.00 86.94 101 ALA A N 1
ATOM 773 C CA . ALA A 1 101 ? -0.732 9.980 13.281 1.00 86.94 101 ALA A CA 1
ATOM 774 C C . ALA A 1 101 ? -1.684 10.559 12.222 1.00 86.94 101 ALA A C 1
ATOM 776 O O . ALA A 1 101 ? -2.830 10.128 12.075 1.00 86.94 101 ALA A O 1
ATOM 777 N N . GLU A 1 102 ? -1.173 11.537 11.480 1.00 91.69 102 GLU A N 1
ATOM 778 C CA . GLU A 1 102 ? -1.750 12.020 10.229 1.00 91.69 102 GLU A CA 1
ATOM 779 C C . GLU A 1 102 ? -0.793 11.614 9.108 1.00 91.69 102 GLU A C 1
ATOM 781 O O . GLU A 1 102 ? 0.412 11.866 9.201 1.00 91.69 102 GLU A O 1
ATOM 786 N N . ILE A 1 103 ? -1.311 10.928 8.094 1.00 93.12 103 ILE A N 1
ATOM 787 C CA . ILE A 1 103 ? -0.515 10.291 7.047 1.00 93.12 103 ILE A CA 1
ATOM 788 C C . ILE A 1 103 ? -1.088 10.689 5.694 1.00 93.12 103 ILE A C 1
ATOM 790 O O . ILE A 1 103 ? -2.274 10.500 5.442 1.00 93.12 103 ILE A O 1
ATOM 794 N N . SER A 1 104 ? -0.247 11.224 4.816 1.00 93.25 104 SER A N 1
ATOM 795 C CA . SER A 1 104 ? -0.658 11.600 3.465 1.00 93.25 104 SER A CA 1
ATOM 796 C C . SER A 1 104 ? -0.823 10.371 2.570 1.00 93.25 104 SER A C 1
ATOM 798 O O . SER A 1 104 ? 0.037 9.485 2.572 1.00 93.25 104 SER A O 1
ATOM 800 N N . VAL A 1 105 ? -1.892 10.358 1.775 1.00 93.56 105 VAL A N 1
ATOM 801 C CA . VAL A 1 105 ? -2.066 9.476 0.617 1.00 93.56 105 VAL A CA 1
ATOM 802 C C . VAL A 1 105 ? -1.285 10.076 -0.540 1.00 93.56 105 VAL A C 1
ATOM 804 O O . VAL A 1 105 ? -1.494 11.223 -0.921 1.00 93.56 105 VAL A O 1
ATOM 807 N N . LEU A 1 106 ? -0.356 9.301 -1.079 1.00 91.88 106 LEU A N 1
ATOM 808 C CA . LEU A 1 106 ? 0.492 9.697 -2.196 1.00 91.88 106 LEU A CA 1
ATOM 809 C C . LEU A 1 106 ? -0.179 9.374 -3.532 1.00 91.88 106 LEU A C 1
ATOM 811 O O . LEU A 1 106 ? -0.104 10.164 -4.469 1.00 91.88 106 LEU A O 1
ATOM 815 N N . PHE A 1 107 ? -0.875 8.239 -3.594 1.00 90.75 107 PHE A N 1
ATOM 816 C CA . PHE A 1 107 ? -1.804 7.907 -4.668 1.00 90.75 107 PHE A CA 1
ATOM 817 C C . PHE A 1 107 ? -2.795 6.831 -4.224 1.00 90.75 107 PHE A C 1
ATOM 819 O O . PHE A 1 107 ? -2.604 6.162 -3.204 1.00 90.75 107 PHE A O 1
ATOM 826 N N . ALA A 1 108 ? -3.836 6.654 -5.032 1.00 91.19 108 ALA A N 1
ATOM 827 C CA . ALA A 1 108 ? -4.840 5.620 -4.876 1.00 91.19 108 ALA A CA 1
ATOM 828 C C . ALA A 1 108 ? -5.037 4.875 -6.199 1.00 91.19 108 ALA A C 1
ATOM 830 O O . ALA A 1 108 ? -5.167 5.498 -7.253 1.00 91.19 108 ALA A O 1
ATOM 831 N N . GLU A 1 109 ? -5.104 3.553 -6.132 1.00 90.94 109 GLU A N 1
ATOM 832 C CA . GLU A 1 109 ? -5.370 2.671 -7.266 1.00 90.94 109 GLU A CA 1
ATOM 833 C C . GLU A 1 109 ? -6.489 1.691 -6.903 1.00 90.94 109 GLU A C 1
ATOM 835 O O . GLU A 1 109 ? -6.699 1.384 -5.732 1.00 90.94 109 GLU A O 1
ATOM 840 N N . THR A 1 110 ? -7.262 1.232 -7.885 1.00 91.38 110 THR A N 1
ATOM 841 C CA . THR A 1 110 ? -8.336 0.254 -7.661 1.00 91.38 110 THR A CA 1
ATOM 842 C C . THR A 1 110 ? -7.938 -1.071 -8.284 1.00 91.38 110 THR A C 1
ATOM 844 O O . THR A 1 110 ? -7.621 -1.124 -9.468 1.00 91.38 110 THR A O 1
ATOM 847 N N . PHE A 1 111 ? -7.979 -2.129 -7.483 1.00 90.31 111 PHE A N 1
ATOM 848 C CA . PHE A 1 111 ? -7.684 -3.492 -7.892 1.00 90.31 111 PHE A CA 1
ATOM 849 C C . PHE A 1 111 ? -8.981 -4.295 -7.942 1.00 90.31 111 PHE A C 1
ATOM 851 O O . PHE A 1 111 ? -9.841 -4.171 -7.068 1.00 90.31 111 PHE A O 1
ATOM 858 N N . HIS A 1 112 ? -9.115 -5.130 -8.966 1.00 87.19 112 HIS A N 1
ATOM 859 C CA . HIS A 1 112 ? -10.247 -6.034 -9.125 1.00 87.19 112 HIS A CA 1
ATOM 860 C C . HIS A 1 112 ? -9.827 -7.440 -8.700 1.00 87.19 112 HIS A C 1
ATOM 862 O O . HIS A 1 112 ? -8.810 -7.946 -9.168 1.00 87.19 112 HIS A O 1
ATOM 868 N N . GLY A 1 113 ? -10.597 -8.048 -7.799 1.00 78.56 113 GLY A N 1
ATOM 869 C CA . GLY A 1 113 ? -10.415 -9.442 -7.412 1.00 78.56 113 GLY A CA 1
ATOM 870 C C . GLY A 1 113 ? -11.047 -10.407 -8.417 1.00 78.56 113 GLY A C 1
ATOM 871 O O . GLY A 1 113 ? -11.945 -10.039 -9.176 1.00 78.56 113 GLY A O 1
ATOM 872 N N . ASP A 1 114 ? -10.617 -11.668 -8.372 1.00 75.19 114 ASP A N 1
ATOM 873 C CA . ASP A 1 114 ? -11.008 -12.698 -9.347 1.00 75.19 114 ASP A CA 1
ATOM 874 C C . ASP A 1 114 ? -12.490 -13.118 -9.266 1.00 75.19 114 ASP A C 1
ATOM 876 O O . ASP A 1 114 ? -13.069 -13.555 -10.258 1.00 75.19 114 ASP A O 1
ATOM 880 N N . VAL A 1 115 ? -13.124 -12.998 -8.090 1.00 65.38 115 VAL A N 1
ATOM 881 C CA . VAL A 1 115 ? -14.451 -13.589 -7.793 1.00 65.38 115 VAL A CA 1
ATOM 882 C C . VAL A 1 115 ? -15.554 -12.527 -7.655 1.00 65.38 115 VAL A C 1
ATOM 884 O O . VAL A 1 115 ? -16.559 -12.751 -6.993 1.00 65.38 115 VAL A O 1
ATOM 887 N N . ASN A 1 116 ? -15.413 -11.391 -8.347 1.00 66.19 116 ASN A N 1
ATOM 888 C CA . ASN A 1 116 ? -16.343 -10.254 -8.310 1.00 66.19 116 ASN A CA 1
ATOM 889 C C . ASN A 1 116 ? -16.215 -9.439 -7.006 1.00 66.19 116 ASN A C 1
ATOM 891 O O . ASN A 1 116 ? -16.774 -9.771 -5.966 1.00 66.19 116 ASN A O 1
ATOM 895 N N . GLY A 1 117 ? -15.454 -8.352 -7.081 1.00 79.19 117 GLY A N 1
ATOM 896 C CA . GLY A 1 117 ? -15.206 -7.416 -5.986 1.00 79.19 117 GLY A CA 1
ATOM 897 C C . GLY A 1 117 ? -14.004 -6.546 -6.327 1.00 79.19 117 GLY A C 1
ATOM 898 O O . GLY A 1 117 ? -13.148 -6.945 -7.119 1.00 79.19 117 GLY A O 1
ATOM 899 N N . SER A 1 118 ? -13.937 -5.345 -5.770 1.00 91.31 118 SER A N 1
ATOM 900 C CA . SER A 1 118 ? -12.777 -4.472 -5.938 1.00 91.31 118 SER A CA 1
ATOM 901 C C . SER A 1 118 ? -12.353 -3.904 -4.605 1.00 91.31 118 SER A C 1
ATOM 903 O O . SER A 1 118 ? -13.199 -3.556 -3.791 1.00 91.31 118 SER A O 1
ATOM 905 N N . TYR A 1 119 ? -11.052 -3.768 -4.406 1.00 93.88 119 TYR A N 1
ATOM 906 C CA . TYR A 1 119 ? -10.491 -3.056 -3.269 1.00 93.88 119 TYR A CA 1
ATOM 907 C C . TYR A 1 119 ? -9.627 -1.909 -3.771 1.00 93.88 119 TYR A C 1
ATOM 909 O O . TYR A 1 119 ? -9.091 -1.933 -4.881 1.00 93.88 119 TYR A O 1
ATOM 917 N N . ARG A 1 120 ? -9.487 -0.877 -2.946 1.00 94.12 120 ARG A N 1
ATOM 918 C CA . ARG A 1 120 ? -8.578 0.232 -3.235 1.00 94.12 120 ARG A CA 1
ATOM 919 C C . ARG A 1 120 ? -7.231 -0.033 -2.584 1.00 94.12 120 ARG A C 1
ATOM 921 O O . ARG A 1 120 ? -7.166 -0.589 -1.494 1.00 94.12 120 ARG A O 1
ATOM 928 N N . VAL A 1 121 ? -6.156 0.398 -3.221 1.00 94.88 121 VAL A N 1
ATOM 929 C CA . VAL A 1 121 ? -4.826 0.454 -2.624 1.00 94.88 121 VAL A CA 1
ATOM 930 C C . VAL A 1 121 ? -4.416 1.908 -2.512 1.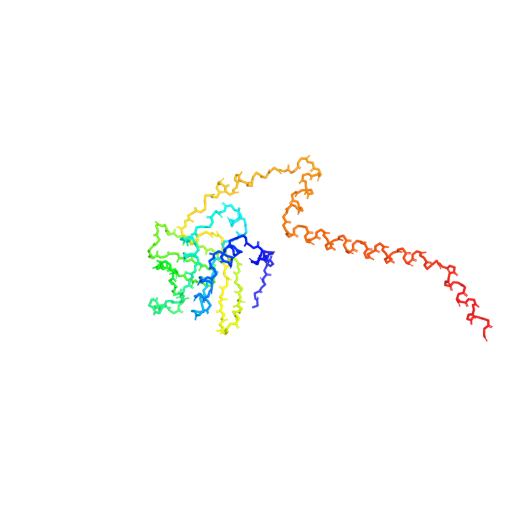00 94.88 121 VAL A C 1
ATOM 932 O O . VAL A 1 121 ? -4.382 2.622 -3.510 1.00 94.88 121 VAL A O 1
ATOM 935 N N . PHE A 1 122 ? -4.112 2.349 -1.297 1.00 95.12 122 PHE A N 1
ATOM 936 C CA . PHE A 1 122 ? -3.565 3.670 -1.026 1.00 95.12 122 PHE A CA 1
ATOM 937 C C . PHE A 1 122 ? -2.084 3.540 -0.737 1.00 95.12 122 PHE A C 1
ATOM 939 O O . PHE A 1 122 ? -1.703 2.894 0.237 1.00 95.12 122 PHE A O 1
ATOM 946 N N . CYS A 1 123 ? -1.246 4.192 -1.533 1.00 94.12 123 CYS A N 1
ATOM 947 C CA . CYS A 1 123 ? 0.137 4.374 -1.134 1.00 94.12 123 CYS A CA 1
ATOM 948 C C . CYS A 1 123 ? 0.238 5.541 -0.157 1.00 94.12 123 CYS A C 1
ATOM 950 O O . CYS A 1 123 ? -0.307 6.613 -0.421 1.00 94.12 123 CYS A O 1
ATOM 952 N N . ILE A 1 124 ? 0.920 5.343 0.967 1.00 93.94 124 ILE A N 1
ATOM 953 C CA . ILE A 1 124 ? 0.948 6.297 2.076 1.00 93.94 124 ILE A CA 1
ATOM 954 C C . ILE A 1 124 ? 2.375 6.665 2.501 1.00 93.94 124 ILE A C 1
ATOM 956 O O . ILE A 1 124 ? 3.297 5.847 2.459 1.00 93.94 124 ILE A O 1
ATOM 960 N N . ASP A 1 125 ? 2.563 7.901 2.973 1.00 91.94 125 ASP A N 1
ATOM 961 C CA . ASP A 1 125 ? 3.861 8.431 3.434 1.00 91.94 125 ASP A CA 1
ATOM 962 C C . ASP A 1 125 ? 4.221 8.009 4.876 1.00 91.94 125 ASP A C 1
ATOM 964 O O . ASP A 1 125 ? 4.768 8.780 5.667 1.00 91.94 125 ASP A O 1
ATOM 968 N N . GLY A 1 126 ? 3.874 6.786 5.275 1.00 90.88 126 GLY A N 1
ATOM 969 C CA . GLY A 1 126 ? 4.063 6.339 6.652 1.00 90.88 126 GLY A CA 1
ATOM 970 C C . GLY A 1 126 ? 3.591 4.919 6.926 1.00 90.88 126 GLY A C 1
ATOM 971 O O . GLY A 1 126 ? 3.131 4.218 6.032 1.00 90.88 126 GLY A O 1
ATOM 972 N N . LEU A 1 127 ? 3.704 4.520 8.194 1.00 90.81 127 LEU A N 1
ATOM 973 C CA . LEU A 1 127 ? 3.024 3.353 8.755 1.00 90.81 127 LEU A CA 1
ATOM 974 C C . LEU A 1 127 ? 1.851 3.842 9.605 1.00 90.81 127 LEU A C 1
ATOM 976 O O . LEU A 1 127 ? 1.992 4.814 10.349 1.00 90.81 127 LEU A O 1
ATOM 980 N N . ILE A 1 128 ? 0.715 3.153 9.522 1.00 90.44 128 ILE A N 1
ATOM 981 C CA . ILE A 1 128 ? -0.506 3.524 10.254 1.00 90.44 128 ILE A CA 1
ATOM 982 C C . ILE A 1 128 ? -0.354 3.317 11.764 1.00 90.44 128 ILE A C 1
ATOM 984 O O . ILE A 1 128 ? -0.822 4.119 12.567 1.00 90.44 128 ILE A O 1
ATOM 988 N N . ASN A 1 129 ? 0.322 2.248 12.167 1.00 86.50 129 ASN A N 1
ATOM 989 C CA . ASN A 1 129 ? 0.328 1.766 13.544 1.00 86.50 129 ASN A CA 1
ATOM 990 C C . ASN A 1 129 ? 1.529 2.208 14.387 1.00 86.50 129 ASN A C 1
ATOM 992 O O . ASN A 1 129 ? 1.489 2.095 15.614 1.00 86.50 129 ASN A O 1
ATOM 996 N N . ARG A 1 130 ? 2.596 2.720 13.767 1.00 84.62 130 ARG A N 1
ATOM 997 C CA . ARG A 1 130 ? 3.800 3.168 14.476 1.00 84.62 130 ARG A CA 1
ATOM 998 C C . ARG A 1 130 ? 4.534 4.268 13.730 1.00 84.62 130 ARG A C 1
ATOM 1000 O O . ARG A 1 130 ? 4.477 4.372 12.510 1.00 84.62 130 ARG A O 1
ATOM 1007 N N . LYS A 1 131 ? 5.296 5.069 14.474 1.00 80.50 131 LYS A N 1
ATOM 1008 C CA . LYS A 1 131 ? 6.194 6.055 13.873 1.00 80.50 131 LYS A CA 1
ATOM 1009 C C . LYS A 1 131 ? 7.370 5.344 13.215 1.00 80.50 131 LYS A C 1
ATOM 1011 O O . LYS A 1 131 ? 8.065 4.551 13.845 1.00 80.50 131 LYS A O 1
ATOM 1016 N N . VAL A 1 132 ? 7.610 5.682 11.957 1.00 71.56 132 VAL A N 1
ATOM 1017 C CA . VAL A 1 132 ? 8.863 5.361 11.283 1.00 71.56 132 VAL A CA 1
ATOM 1018 C C . VAL A 1 132 ? 9.910 6.325 11.832 1.00 71.56 132 VAL A C 1
ATOM 1020 O O . VAL A 1 132 ? 9.768 7.540 11.680 1.00 71.56 132 VAL A O 1
ATOM 1023 N N . GLU A 1 133 ? 10.941 5.810 12.505 1.00 64.31 133 GLU A N 1
ATOM 1024 C CA . GLU A 1 133 ? 12.105 6.617 12.874 1.00 64.31 133 GLU A CA 1
ATOM 1025 C C . GLU A 1 133 ? 12.769 7.093 11.577 1.00 64.31 133 GLU A C 1
ATOM 1027 O O . GLU A 1 133 ? 13.524 6.354 10.939 1.00 64.31 133 GLU A O 1
ATOM 1032 N N . LYS A 1 134 ? 12.450 8.324 11.155 1.00 55.84 134 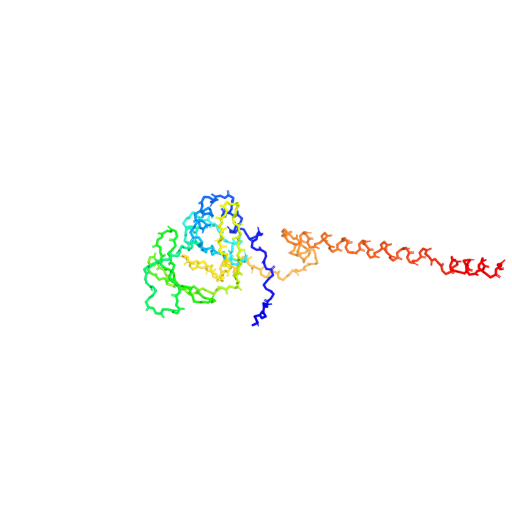LYS A N 1
ATOM 1033 C CA . LYS A 1 134 ? 13.004 8.928 9.935 1.00 55.84 134 LYS A CA 1
ATOM 1034 C C . LYS A 1 134 ? 14.537 8.924 9.968 1.00 55.84 134 LYS A C 1
ATOM 1036 O O . LYS A 1 134 ? 15.146 8.733 8.925 1.00 55.84 134 LYS A O 1
ATOM 1041 N N . ASP A 1 135 ? 15.135 8.974 11.158 1.00 47.88 135 ASP A N 1
ATOM 1042 C CA . ASP A 1 135 ? 16.582 8.893 11.378 1.00 47.88 135 ASP A CA 1
ATOM 1043 C C . ASP A 1 135 ? 17.182 7.504 11.071 1.00 47.88 135 ASP A C 1
ATOM 1045 O O . ASP A 1 135 ? 18.348 7.409 10.691 1.00 47.88 135 ASP A O 1
ATOM 1049 N N . LYS A 1 136 ? 16.409 6.408 11.162 1.00 44.78 136 LYS A N 1
ATOM 1050 C CA . LYS A 1 136 ? 16.854 5.055 10.758 1.00 44.78 136 LYS A CA 1
ATOM 1051 C C . LYS A 1 136 ? 16.662 4.771 9.271 1.00 44.78 136 LYS A C 1
ATOM 1053 O O . LYS A 1 136 ? 17.505 4.121 8.653 1.00 44.78 136 LYS A O 1
ATOM 1058 N N . VAL A 1 137 ? 15.598 5.309 8.679 1.00 47.97 137 VAL A N 1
ATOM 1059 C CA . VAL A 1 137 ? 15.372 5.236 7.225 1.00 47.97 137 VAL A CA 1
ATOM 1060 C C . VAL A 1 137 ? 16.382 6.122 6.485 1.00 47.97 137 VAL A C 1
ATOM 1062 O O . VAL A 1 137 ? 16.953 5.700 5.484 1.00 47.97 137 VAL A O 1
ATOM 1065 N N . GLN A 1 138 ? 16.716 7.293 7.040 1.00 44.47 138 GLN A N 1
ATOM 1066 C CA . GLN A 1 138 ? 17.780 8.161 6.526 1.00 44.47 138 GLN A CA 1
ATOM 1067 C C . GLN A 1 138 ? 19.202 7.699 6.877 1.00 44.47 138 GLN A C 1
ATOM 1069 O O . GLN A 1 138 ? 20.124 8.104 6.188 1.00 44.47 138 GLN A O 1
ATOM 1074 N N . SER A 1 139 ? 19.430 6.860 7.895 1.00 40.94 139 SER A N 1
ATOM 1075 C CA . SER A 1 139 ? 20.771 6.283 8.142 1.00 40.94 139 SER A CA 1
ATOM 1076 C C . SER A 1 139 ? 21.025 4.969 7.400 1.00 40.94 139 SER A C 1
ATOM 1078 O O . SER A 1 139 ? 22.185 4.594 7.216 1.00 40.94 139 SER A O 1
ATOM 1080 N N . SER A 1 140 ? 19.969 4.304 6.919 1.00 42.44 140 SER A N 1
ATOM 1081 C CA . SER A 1 140 ? 20.067 3.199 5.950 1.00 42.44 140 SER A CA 1
ATOM 1082 C C . SER A 1 140 ? 20.251 3.726 4.525 1.00 42.44 140 SER A C 1
ATOM 1084 O O . SER A 1 140 ? 21.023 3.159 3.756 1.00 42.44 140 SER A O 1
ATOM 1086 N N . LEU A 1 141 ? 19.669 4.892 4.223 1.00 46.03 141 LEU A N 1
ATOM 1087 C CA . LEU A 1 141 ? 20.162 5.795 3.188 1.00 46.03 141 LEU A CA 1
ATOM 1088 C C . LEU A 1 141 ? 21.421 6.496 3.702 1.00 46.03 141 LEU A C 1
ATOM 1090 O O . LEU A 1 141 ? 21.462 7.719 3.838 1.00 46.03 141 LEU A O 1
ATOM 1094 N N . LYS A 1 142 ? 22.513 5.755 3.928 1.00 47.78 142 LYS A N 1
ATOM 1095 C CA . LYS A 1 142 ? 23.790 6.412 3.672 1.00 47.78 142 LYS A CA 1
ATOM 1096 C C . LYS A 1 142 ? 23.679 6.861 2.219 1.00 47.78 142 LYS A C 1
ATOM 1098 O O . LYS A 1 142 ? 23.832 6.046 1.316 1.00 47.78 142 LYS A O 1
ATOM 1103 N N . ASN A 1 143 ? 23.393 8.144 2.008 1.00 50.22 143 ASN A N 1
ATOM 1104 C CA . ASN A 1 143 ? 23.725 8.862 0.794 1.00 50.22 143 ASN A CA 1
ATOM 1105 C C . ASN A 1 143 ? 25.256 8.815 0.717 1.00 50.22 143 ASN A C 1
ATOM 1107 O O . ASN A 1 143 ? 25.943 9.809 0.936 1.00 50.22 143 ASN A O 1
ATOM 1111 N N . VAL A 1 144 ? 25.815 7.616 0.523 1.00 57.09 144 VAL A N 1
ATOM 1112 C CA . VAL A 1 144 ? 27.166 7.450 0.044 1.00 57.09 144 VAL A CA 1
ATOM 1113 C C . VAL A 1 144 ? 27.029 7.958 -1.366 1.00 57.09 144 VAL A C 1
ATOM 1115 O O . VAL A 1 144 ? 26.580 7.231 -2.247 1.00 57.09 144 VAL A O 1
ATOM 1118 N N . SER A 1 145 ? 27.308 9.246 -1.550 1.00 65.56 145 SER A N 1
ATOM 1119 C CA . SER A 1 145 ? 27.531 9.787 -2.876 1.00 65.56 145 SER A CA 1
ATOM 1120 C C . SER A 1 145 ? 28.507 8.821 -3.539 1.00 65.56 145 SER A C 1
ATOM 1122 O O . SER A 1 145 ? 29.612 8.655 -3.008 1.00 65.56 145 SER A O 1
ATOM 1124 N N . PRO A 1 146 ? 28.084 8.094 -4.584 1.00 69.88 146 PRO A N 1
ATOM 1125 C CA . PRO A 1 146 ? 28.886 7.017 -5.129 1.00 69.88 146 PRO A CA 1
ATOM 1126 C C . PRO A 1 146 ? 30.240 7.597 -5.523 1.00 69.88 146 PRO A C 1
ATOM 1128 O O . PRO A 1 146 ? 30.322 8.565 -6.279 1.00 69.88 146 PRO A O 1
ATOM 1131 N N . THR A 1 147 ? 31.312 7.054 -4.951 1.00 80.00 147 THR A N 1
ATOM 1132 C CA . THR A 1 147 ? 32.667 7.596 -5.143 1.00 80.00 147 THR A CA 1
ATOM 1133 C C . THR A 1 147 ? 33.329 7.042 -6.398 1.00 80.00 147 THR A C 1
ATOM 1135 O O . THR A 1 147 ? 34.427 7.460 -6.764 1.00 80.00 147 THR A O 1
ATOM 1138 N N . SER A 1 148 ? 32.662 6.110 -7.082 1.00 84.25 148 SER A N 1
ATOM 1139 C CA . SER A 1 148 ? 33.115 5.527 -8.335 1.00 84.25 148 SER A CA 1
ATOM 1140 C C . SER A 1 148 ? 31.952 5.261 -9.284 1.00 84.25 148 SER A C 1
ATOM 1142 O O . SER A 1 148 ? 30.815 5.034 -8.873 1.00 84.25 148 SER A O 1
ATOM 1144 N N . TYR A 1 149 ? 32.26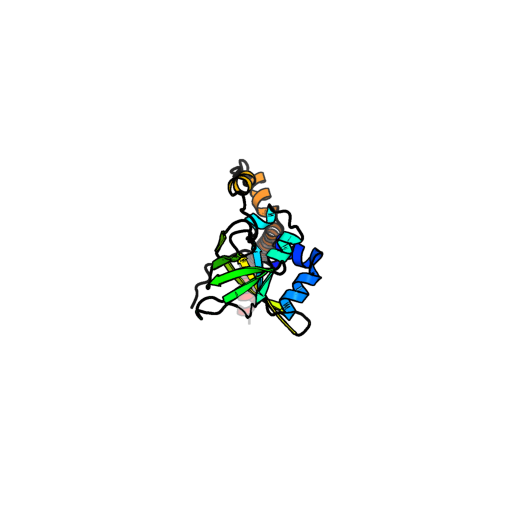6 5.223 -10.577 1.00 83.88 149 TYR A N 1
ATOM 1145 C CA . TYR A 1 149 ? 31.317 4.872 -11.631 1.00 83.88 149 TYR A CA 1
ATOM 1146 C C . TYR A 1 149 ? 30.667 3.494 -11.416 1.00 83.88 149 TYR A C 1
ATOM 1148 O O . TYR A 1 149 ? 29.473 3.327 -11.645 1.00 83.88 149 TYR A O 1
ATOM 1156 N N . VAL A 1 150 ? 31.424 2.518 -10.903 1.00 84.69 150 VAL A N 1
ATOM 1157 C CA . VAL A 1 150 ? 30.908 1.169 -10.613 1.00 84.69 150 VAL A CA 1
ATOM 1158 C C . VAL A 1 150 ? 29.832 1.210 -9.527 1.00 84.69 150 VAL A C 1
ATOM 1160 O O . VAL A 1 150 ? 28.815 0.540 -9.663 1.00 84.69 150 VAL A O 1
ATOM 1163 N N . GLN A 1 151 ? 30.005 2.037 -8.491 1.00 78.00 151 GLN A N 1
ATOM 1164 C CA . GLN A 1 151 ? 28.988 2.207 -7.447 1.00 78.00 151 GLN A CA 1
ATOM 1165 C C . GLN A 1 151 ? 27.728 2.901 -7.973 1.00 78.00 151 GLN A C 1
ATOM 1167 O O . GLN A 1 151 ? 26.633 2.570 -7.536 1.00 78.00 151 GLN A O 1
ATOM 1172 N N . VAL A 1 152 ? 27.861 3.828 -8.932 1.00 80.94 152 VAL A N 1
ATOM 1173 C CA . VAL A 1 152 ? 26.699 4.432 -9.607 1.00 80.94 152 VAL A CA 1
ATOM 1174 C C . VAL A 1 152 ? 25.902 3.361 -10.352 1.00 80.94 152 VAL A C 1
ATOM 1176 O O . VAL A 1 152 ? 24.683 3.314 -10.227 1.00 80.94 152 VAL A O 1
ATOM 1179 N N . LEU A 1 153 ? 26.583 2.493 -11.107 1.00 82.12 153 LEU A N 1
ATOM 1180 C CA . LEU A 1 153 ? 25.934 1.411 -11.851 1.00 82.12 153 LEU A CA 1
ATOM 1181 C C . LEU A 1 153 ? 25.263 0.395 -10.926 1.00 82.12 153 LEU A C 1
ATOM 1183 O O . LEU A 1 153 ? 24.132 -0.002 -11.185 1.00 82.12 153 LEU A O 1
ATOM 1187 N N . ASP A 1 154 ? 25.939 -0.008 -9.853 1.00 79.56 154 ASP A N 1
ATOM 1188 C CA . ASP A 1 154 ? 25.374 -0.929 -8.868 1.00 79.56 154 ASP A CA 1
ATOM 1189 C C . ASP A 1 154 ? 24.139 -0.317 -8.195 1.00 79.56 154 ASP A C 1
ATOM 1191 O O . ASP A 1 154 ? 23.089 -0.943 -8.124 1.00 79.56 154 ASP A O 1
ATOM 1195 N N . MET A 1 155 ? 24.192 0.959 -7.815 1.00 78.56 155 MET A N 1
ATOM 1196 C CA . MET A 1 155 ? 23.048 1.657 -7.228 1.00 78.56 155 MET A CA 1
ATOM 1197 C C . MET A 1 155 ? 21.864 1.790 -8.202 1.00 78.56 155 MET A C 1
ATOM 1199 O O . MET A 1 155 ? 20.719 1.577 -7.809 1.00 78.56 155 MET A O 1
ATOM 1203 N N . LEU A 1 156 ? 22.123 2.110 -9.474 1.00 79.81 156 LEU A N 1
ATOM 1204 C CA . LEU A 1 156 ? 21.078 2.235 -10.496 1.00 79.81 156 LEU A CA 1
ATOM 1205 C C . LEU A 1 156 ? 20.428 0.889 -10.834 1.00 79.81 156 LEU A C 1
ATOM 1207 O O . LEU A 1 156 ? 19.220 0.836 -11.051 1.00 79.81 156 LEU A O 1
ATOM 1211 N N . TRP A 1 157 ? 21.207 -0.195 -10.878 1.00 82.81 157 TRP A N 1
ATOM 1212 C CA . TRP A 1 157 ? 20.749 -1.470 -11.430 1.00 82.81 157 TRP A CA 1
ATOM 1213 C C . TRP A 1 157 ? 20.508 -2.574 -10.395 1.00 82.81 157 TRP A C 1
ATOM 1215 O O . TRP A 1 157 ? 19.893 -3.573 -10.737 1.00 82.81 157 TRP A O 1
ATOM 1225 N N . SER A 1 158 ? 20.937 -2.444 -9.141 1.00 74.06 158 SER A N 1
ATOM 1226 C CA . SER A 1 158 ? 20.833 -3.519 -8.128 1.00 74.06 158 SER A CA 1
ATOM 1227 C C . SER A 1 158 ? 19.406 -3.905 -7.717 1.00 74.06 158 SER A C 1
ATOM 1229 O O . SER A 1 158 ? 19.212 -4.986 -7.163 1.00 74.06 158 SER A O 1
ATOM 1231 N N . HIS A 1 159 ? 18.401 -3.069 -7.989 1.00 74.75 159 HIS A N 1
ATOM 1232 C CA . HIS A 1 159 ? 16.996 -3.357 -7.680 1.00 74.75 159 HIS A CA 1
ATOM 1233 C C . HIS A 1 159 ? 16.240 -3.928 -8.896 1.00 74.75 159 HIS A C 1
ATOM 1235 O O . HIS A 1 159 ? 16.645 -3.727 -10.043 1.00 74.75 159 HIS A O 1
ATOM 1241 N N . SER A 1 160 ? 15.123 -4.634 -8.659 1.00 67.44 160 SER A N 1
ATOM 1242 C CA . SER A 1 160 ? 14.353 -5.344 -9.704 1.00 67.44 160 SER A CA 1
ATOM 1243 C C . SER A 1 160 ? 13.912 -4.427 -10.852 1.00 67.44 160 SER A C 1
ATOM 1245 O O . SER A 1 160 ? 14.064 -4.781 -12.023 1.00 67.44 160 SER A O 1
ATOM 1247 N N . GLY A 1 161 ? 13.431 -3.223 -10.526 1.00 72.31 161 GLY A N 1
ATOM 1248 C CA . GLY A 1 161 ? 13.072 -2.192 -11.505 1.00 72.31 161 GLY A CA 1
ATOM 1249 C C . GLY A 1 161 ? 14.261 -1.707 -12.341 1.00 72.31 161 GLY A C 1
ATOM 1250 O O . GLY A 1 161 ? 14.138 -1.541 -13.555 1.00 72.31 161 GLY A O 1
ATOM 1251 N N . GLY A 1 162 ? 15.433 -1.564 -11.720 1.00 76.25 162 GLY A N 1
ATOM 1252 C CA . GLY A 1 162 ? 16.675 -1.169 -12.376 1.00 76.25 162 GLY A CA 1
ATOM 1253 C C . GLY A 1 162 ? 17.131 -2.190 -13.417 1.00 76.25 162 GLY A C 1
ATOM 1254 O O . GLY A 1 162 ? 17.441 -1.811 -14.544 1.00 76.25 162 GLY A O 1
ATOM 1255 N N . GLN A 1 163 ? 17.104 -3.488 -13.097 1.00 79.44 163 GLN A N 1
ATOM 1256 C CA . GLN A 1 163 ? 17.441 -4.540 -14.071 1.00 79.44 163 GLN A CA 1
ATOM 1257 C C . GLN A 1 163 ? 16.495 -4.524 -15.279 1.00 79.44 163 GLN A C 1
ATOM 1259 O O . GLN A 1 163 ? 16.958 -4.493 -16.418 1.00 79.44 163 GLN A O 1
ATOM 1264 N N . LYS A 1 164 ? 15.176 -4.437 -15.046 1.00 78.88 164 LYS A N 1
ATOM 1265 C CA . LYS A 1 164 ? 14.175 -4.332 -16.124 1.00 78.88 164 LYS A CA 1
ATOM 1266 C C . LYS A 1 164 ? 14.412 -3.099 -17.006 1.00 78.88 164 LYS A C 1
ATOM 1268 O O . LYS A 1 164 ? 14.321 -3.170 -18.232 1.00 78.88 164 LYS A O 1
ATOM 1273 N N . MET A 1 165 ? 14.736 -1.956 -16.396 1.00 83.25 165 MET A N 1
ATOM 1274 C CA . MET A 1 165 ? 15.044 -0.724 -17.125 1.00 83.25 165 MET A CA 1
ATOM 1275 C C . MET A 1 165 ? 16.320 -0.861 -17.959 1.00 83.25 165 MET A C 1
ATOM 1277 O O . MET A 1 165 ? 16.331 -0.440 -19.116 1.00 83.25 165 MET A O 1
ATOM 1281 N N . ARG A 1 166 ? 17.370 -1.475 -17.406 1.00 86.94 166 ARG A N 1
ATOM 1282 C CA . ARG A 1 166 ? 18.621 -1.744 -18.119 1.00 86.94 166 ARG A CA 1
ATOM 1283 C C . ARG A 1 166 ? 18.391 -2.629 -19.341 1.00 86.94 166 ARG A C 1
ATOM 1285 O O . ARG A 1 166 ? 18.831 -2.271 -20.425 1.00 86.94 166 ARG A O 1
ATOM 1292 N N . GLU A 1 167 ? 17.653 -3.726 -19.191 1.00 87.50 167 GLU A N 1
ATOM 1293 C CA . GLU A 1 167 ? 17.304 -4.617 -20.306 1.00 87.50 167 GLU A CA 1
ATOM 1294 C C . GLU A 1 167 ? 16.517 -3.886 -21.404 1.00 87.50 167 GLU A C 1
ATOM 1296 O O . GLU A 1 167 ? 16.781 -4.059 -22.596 1.00 87.50 167 GLU A O 1
ATOM 1301 N N . SER A 1 168 ? 15.567 -3.032 -21.014 1.00 88.62 168 SER A N 1
ATOM 1302 C CA . SER A 1 168 ? 14.805 -2.200 -21.951 1.00 88.62 168 SER A CA 1
ATOM 1303 C C . SER A 1 168 ? 15.707 -1.217 -22.706 1.00 88.62 168 SER A C 1
ATOM 1305 O O . SER A 1 168 ? 15.606 -1.085 -23.928 1.00 88.62 168 SER A O 1
ATOM 1307 N N . LEU A 1 169 ? 16.634 -0.569 -21.999 1.00 91.12 169 LEU A N 1
ATOM 1308 C CA . LEU A 1 169 ? 17.593 0.371 -22.574 1.00 91.12 169 LEU A CA 1
ATOM 1309 C C . LEU A 1 169 ? 18.545 -0.341 -23.545 1.00 91.12 169 LEU A C 1
ATOM 1311 O O . LEU A 1 169 ? 18.705 0.115 -24.678 1.00 91.12 169 LEU A O 1
ATOM 1315 N N . ASP A 1 170 ? 19.095 -1.491 -23.153 1.00 92.19 170 ASP A N 1
ATOM 1316 C CA . ASP A 1 170 ? 19.947 -2.323 -24.008 1.00 92.19 170 ASP A CA 1
ATOM 1317 C C . ASP A 1 170 ? 19.193 -2.771 -25.268 1.00 92.19 170 ASP A C 1
ATOM 1319 O O . ASP A 1 170 ? 19.733 -2.735 -26.375 1.00 92.19 170 ASP A O 1
ATOM 1323 N N . LYS A 1 171 ? 17.909 -3.123 -25.147 1.00 93.31 171 LYS A N 1
ATOM 1324 C CA . LYS A 1 171 ? 17.066 -3.457 -26.302 1.00 93.31 171 LYS A CA 1
ATOM 1325 C C . LYS A 1 171 ? 16.897 -2.273 -27.256 1.00 93.31 171 LYS A C 1
ATOM 1327 O O . LYS A 1 171 ? 16.986 -2.463 -28.471 1.00 93.31 171 LYS A O 1
ATOM 1332 N N . ILE A 1 172 ? 16.665 -1.067 -26.735 1.00 92.56 172 ILE A N 1
ATOM 1333 C CA . ILE A 1 172 ? 16.546 0.153 -27.548 1.00 92.56 172 ILE A CA 1
ATOM 1334 C C . ILE A 1 172 ? 17.874 0.455 -28.249 1.00 92.56 172 ILE A C 1
ATOM 1336 O O . ILE A 1 172 ? 17.872 0.689 -29.456 1.00 92.56 172 ILE A O 1
ATOM 1340 N N . LEU A 1 173 ? 18.999 0.389 -27.532 1.00 92.44 173 LEU A N 1
ATOM 1341 C CA . LEU A 1 173 ? 20.330 0.621 -28.098 1.00 92.44 173 LEU A CA 1
ATOM 1342 C C . LEU A 1 173 ? 20.678 -0.396 -29.185 1.00 92.44 173 LEU A C 1
ATOM 1344 O O . LEU A 1 173 ? 21.122 -0.003 -30.259 1.00 92.44 173 LEU A O 1
ATOM 1348 N N . ASN A 1 174 ? 20.416 -1.683 -28.954 1.00 92.19 174 ASN A N 1
ATOM 1349 C CA . ASN A 1 174 ? 20.654 -2.729 -29.948 1.00 92.19 174 ASN A CA 1
ATOM 1350 C C . ASN A 1 174 ? 19.765 -2.552 -31.184 1.00 92.19 174 ASN A C 1
ATOM 1352 O O . ASN A 1 174 ? 20.222 -2.724 -32.311 1.00 92.19 174 ASN A O 1
ATOM 1356 N N . THR A 1 175 ? 18.503 -2.160 -30.990 1.00 91.00 175 THR A N 1
ATOM 1357 C CA . THR A 1 175 ? 17.588 -1.861 -32.103 1.00 91.00 175 THR A CA 1
ATOM 1358 C C . THR A 1 175 ? 18.071 -0.651 -32.901 1.00 91.00 175 THR A C 1
ATOM 1360 O O . THR A 1 175 ? 18.027 -0.663 -34.133 1.00 91.00 175 THR A O 1
ATOM 1363 N N . PHE A 1 176 ? 18.552 0.385 -32.211 1.00 90.00 176 PHE A N 1
ATOM 1364 C CA . PHE A 1 176 ? 19.123 1.573 -32.832 1.00 90.00 176 PHE A CA 1
ATOM 1365 C C . PHE A 1 176 ? 20.385 1.231 -33.632 1.00 90.00 176 PHE A C 1
ATOM 1367 O O . PHE A 1 176 ? 20.443 1.562 -34.813 1.00 90.00 176 PHE A O 1
ATOM 1374 N N . ALA A 1 177 ? 21.336 0.507 -33.037 1.00 85.56 177 ALA A N 1
ATOM 1375 C CA . ALA A 1 177 ? 22.566 0.071 -33.696 1.00 85.56 177 ALA A CA 1
ATOM 1376 C C . ALA A 1 177 ? 22.271 -0.781 -34.940 1.00 85.56 177 ALA A C 1
ATOM 1378 O O . ALA A 1 177 ? 22.734 -0.455 -36.025 1.00 85.56 177 ALA A O 1
ATOM 1379 N N . ALA A 1 178 ? 21.398 -1.788 -34.829 1.00 84.69 178 ALA A N 1
ATOM 1380 C CA . ALA A 1 178 ? 21.012 -2.625 -35.968 1.00 84.69 178 ALA A CA 1
ATOM 1381 C C . ALA A 1 178 ? 20.305 -1.833 -37.085 1.00 84.69 178 ALA A C 1
ATOM 1383 O O . ALA A 1 178 ? 20.462 -2.129 -38.270 1.00 84.69 178 ALA A O 1
ATOM 1384 N N . THR A 1 179 ? 19.512 -0.818 -36.725 1.00 82.06 179 THR A N 1
ATOM 1385 C CA . THR A 1 179 ? 18.870 0.068 -37.706 1.00 82.06 179 THR A CA 1
ATOM 1386 C C . THR A 1 179 ? 19.893 0.971 -38.392 1.00 82.06 179 THR A C 1
ATOM 1388 O O . THR A 1 179 ? 19.783 1.196 -39.595 1.00 82.06 179 THR A O 1
ATOM 1391 N N . TYR A 1 180 ? 20.886 1.461 -37.649 1.00 76.19 180 TYR A N 1
ATOM 1392 C CA . TYR A 1 180 ? 21.957 2.301 -38.172 1.00 76.19 180 TYR A CA 1
ATOM 1393 C C . TYR A 1 180 ? 22.913 1.521 -39.087 1.00 76.19 180 TYR A C 1
ATOM 1395 O O . TYR A 1 180 ? 23.178 1.974 -40.196 1.00 76.19 180 TYR A O 1
ATOM 1403 N N . ASP A 1 181 ? 23.320 0.307 -38.709 1.00 72.62 181 ASP A N 1
ATOM 1404 C CA . ASP A 1 181 ? 24.147 -0.575 -39.550 1.00 72.62 181 ASP A CA 1
ATOM 1405 C C . ASP A 1 181 ? 23.453 -0.908 -40.879 1.00 72.62 181 ASP A C 1
ATOM 1407 O O . ASP A 1 181 ? 24.083 -0.971 -41.935 1.00 72.62 181 ASP A O 1
ATOM 1411 N N . ARG A 1 182 ? 22.123 -1.070 -40.864 1.00 66.81 182 ARG A N 1
ATOM 1412 C CA . ARG A 1 182 ? 21.334 -1.251 -42.091 1.00 66.81 182 ARG A CA 1
ATOM 1413 C C . ARG A 1 182 ? 21.341 -0.001 -42.978 1.00 66.81 182 ARG A C 1
ATOM 1415 O O . ARG A 1 182 ? 21.344 -0.138 -44.198 1.00 66.81 182 ARG A O 1
ATOM 1422 N N . LEU A 1 183 ? 21.355 1.194 -42.386 1.00 62.00 183 LEU A N 1
ATOM 1423 C CA . LEU A 1 183 ? 21.426 2.466 -43.114 1.00 62.00 183 LEU A CA 1
ATOM 1424 C C . LEU A 1 183 ? 22.824 2.724 -43.699 1.00 62.00 183 LEU A C 1
ATOM 1426 O O . LEU A 1 183 ? 22.916 3.255 -44.802 1.00 62.00 183 LEU A O 1
ATOM 1430 N N . GLU A 1 184 ? 23.904 2.315 -43.024 1.00 61.91 184 GLU A N 1
ATOM 1431 C CA . GLU A 1 184 ? 25.250 2.305 -43.626 1.00 61.91 184 GLU A CA 1
ATOM 1432 C C . GLU A 1 184 ? 25.393 1.223 -44.715 1.00 61.91 184 GLU A C 1
ATOM 1434 O O . GLU A 1 184 ? 26.105 1.422 -45.705 1.00 61.91 184 GLU A O 1
ATOM 1439 N N . GLY A 1 185 ? 24.689 0.093 -44.567 1.00 56.19 185 GLY A N 1
ATOM 1440 C CA . GLY A 1 185 ? 24.661 -1.010 -45.532 1.00 56.19 185 GLY A CA 1
ATOM 1441 C C . GLY A 1 185 ? 23.947 -0.683 -46.850 1.00 56.19 185 GLY A C 1
ATOM 1442 O O . GLY A 1 185 ? 24.351 -1.174 -47.909 1.00 56.19 185 GLY A O 1
ATOM 1443 N N . GLU A 1 186 ? 22.948 0.203 -46.836 1.00 58.78 186 GLU A N 1
ATOM 1444 C CA . GLU A 1 186 ? 22.383 0.810 -48.047 1.00 58.78 186 GLU A CA 1
ATOM 1445 C C . GLU A 1 186 ? 23.296 1.933 -48.553 1.00 58.78 186 GLU A C 1
ATOM 1447 O O . GLU A 1 186 ? 22.954 3.114 -48.565 1.00 58.78 186 GLU A O 1
ATOM 1452 N N . SER A 1 187 ? 24.509 1.570 -48.982 1.00 60.66 187 SER A N 1
ATOM 1453 C CA . SER A 1 187 ? 25.436 2.562 -49.521 1.00 60.66 187 SER A CA 1
ATOM 1454 C C . SER A 1 187 ? 24.788 3.311 -50.692 1.00 60.66 187 SER A C 1
ATOM 1456 O O . SER A 1 187 ? 24.078 2.716 -51.508 1.00 60.66 187 SER A O 1
ATOM 1458 N N . LEU A 1 188 ? 25.113 4.597 -50.849 1.00 59.06 188 LEU A N 1
ATOM 1459 C CA . LEU A 1 188 ? 24.734 5.418 -52.010 1.00 59.06 188 LEU A CA 1
ATOM 1460 C C . LEU A 1 188 ? 24.975 4.714 -53.360 1.00 59.06 188 LEU A C 1
ATOM 1462 O O . LEU A 1 188 ? 24.321 5.041 -54.345 1.00 59.06 188 LEU A O 1
ATOM 1466 N N . ARG A 1 189 ? 25.877 3.721 -53.425 1.00 60.06 189 ARG A N 1
ATOM 1467 C CA . ARG A 1 189 ? 26.086 2.892 -54.619 1.00 60.06 189 ARG A CA 1
ATOM 1468 C C . ARG A 1 189 ? 24.882 2.013 -54.956 1.00 60.06 189 ARG A C 1
ATOM 1470 O O . ARG A 1 189 ? 24.591 1.888 -56.134 1.00 60.06 189 ARG A O 1
ATOM 1477 N N . SER A 1 190 ? 24.181 1.454 -53.969 1.00 66.38 190 SER A N 1
ATOM 1478 C CA . SER A 1 190 ? 22.944 0.684 -54.179 1.00 66.38 190 SER A CA 1
ATOM 1479 C C . SER A 1 190 ? 21.858 1.568 -54.800 1.00 66.38 190 SER A C 1
ATOM 1481 O O . SER A 1 190 ? 21.275 1.224 -55.823 1.00 66.38 190 SER A O 1
ATOM 1483 N N . ILE A 1 191 ? 21.696 2.788 -54.278 1.00 65.62 191 ILE A N 1
ATOM 1484 C CA . ILE A 1 191 ? 20.756 3.788 -54.806 1.00 65.62 191 ILE A CA 1
ATOM 1485 C C . ILE A 1 191 ? 21.146 4.216 -56.232 1.00 65.62 191 ILE A C 1
ATOM 1487 O O . ILE A 1 191 ? 20.298 4.287 -57.117 1.00 65.62 191 ILE A O 1
ATOM 1491 N N . VAL A 1 192 ? 22.436 4.453 -56.494 1.00 68.25 192 VAL A N 1
ATOM 1492 C CA . VAL A 1 192 ? 22.937 4.816 -57.833 1.00 68.25 192 VAL A CA 1
ATOM 1493 C C . VAL A 1 192 ? 22.794 3.667 -58.838 1.00 68.25 192 VAL A C 1
ATOM 1495 O O . VAL A 1 192 ? 22.515 3.927 -60.007 1.00 68.25 192 VAL A O 1
ATOM 1498 N N . VAL A 1 193 ? 22.971 2.412 -58.417 1.00 68.38 193 VAL A N 1
ATOM 1499 C CA . VAL A 1 193 ? 22.760 1.232 -59.273 1.00 68.38 193 VAL A CA 1
ATOM 1500 C C . VAL A 1 193 ? 21.276 1.088 -59.622 1.00 68.38 193 VAL A C 1
ATOM 1502 O O . VAL A 1 193 ? 20.960 0.988 -60.805 1.00 68.38 193 VAL A O 1
ATOM 1505 N N . SER A 1 194 ? 20.369 1.222 -58.652 1.00 70.00 194 SER A N 1
ATOM 1506 C CA . SER A 1 194 ? 18.918 1.182 -58.893 1.00 70.00 194 SER A CA 1
ATOM 1507 C C . SER A 1 194 ? 18.425 2.312 -59.808 1.00 70.00 194 SER A C 1
ATOM 1509 O O . SER A 1 194 ? 17.588 2.088 -60.680 1.00 70.00 194 SER A O 1
ATOM 1511 N N . ILE A 1 195 ? 18.971 3.529 -59.675 1.00 70.00 195 ILE A N 1
ATOM 1512 C CA . ILE A 1 195 ? 18.648 4.651 -60.577 1.00 70.00 195 ILE A CA 1
ATOM 1513 C C . ILE A 1 195 ? 19.155 4.377 -61.999 1.00 70.00 195 ILE A C 1
ATOM 1515 O O . ILE A 1 195 ? 18.466 4.690 -62.971 1.00 70.00 195 ILE A O 1
ATOM 1519 N N . LYS A 1 196 ? 20.340 3.769 -62.145 1.00 67.81 196 LYS A N 1
ATOM 1520 C CA . LYS A 1 196 ? 20.875 3.416 -63.464 1.00 67.81 196 LYS A CA 1
ATOM 1521 C C . LYS A 1 196 ? 20.029 2.350 -64.153 1.00 67.81 196 LYS A C 1
ATOM 1523 O O . LYS A 1 196 ? 19.778 2.505 -65.340 1.00 67.81 196 LYS A O 1
ATOM 1528 N N . GLU A 1 197 ? 19.551 1.334 -63.440 1.00 68.75 197 GLU A N 1
ATOM 1529 C CA . GLU A 1 197 ? 18.670 0.317 -64.035 1.00 68.75 197 GLU A CA 1
ATOM 1530 C C . GLU A 1 197 ? 17.323 0.895 -64.491 1.00 68.75 197 GLU A C 1
ATOM 1532 O O . GLU A 1 197 ? 16.839 0.536 -65.560 1.00 68.75 197 GLU A O 1
ATOM 1537 N N . LEU A 1 198 ? 16.760 1.860 -63.756 1.00 62.88 198 LEU A N 1
ATOM 1538 C CA . LEU A 1 198 ? 15.526 2.551 -64.153 1.00 62.88 198 LEU A CA 1
ATOM 1539 C C . LEU A 1 198 ? 15.702 3.498 -65.349 1.00 62.88 198 LEU A C 1
ATOM 1541 O O . LEU A 1 198 ? 14.738 3.760 -66.057 1.00 62.88 198 LEU A O 1
ATOM 1545 N N . THR A 1 199 ? 16.911 4.012 -65.587 1.00 59.19 199 THR A N 1
ATOM 1546 C CA . THR A 1 199 ? 17.193 4.914 -66.723 1.00 59.19 199 THR A CA 1
ATOM 1547 C C . THR A 1 199 ? 17.467 4.155 -68.035 1.00 59.19 199 THR A C 1
ATOM 1549 O O . THR A 1 199 ? 17.597 4.778 -69.085 1.00 59.19 199 THR A O 1
ATOM 1552 N N . PHE A 1 200 ? 17.579 2.821 -67.992 1.00 56.69 200 PHE A N 1
ATOM 1553 C CA . PHE A 1 200 ? 17.831 1.961 -69.161 1.00 56.69 200 PHE A CA 1
ATOM 1554 C C . PHE A 1 200 ? 16.585 1.197 -69.668 1.00 56.69 200 PHE A C 1
ATOM 1556 O O . PHE A 1 200 ? 16.723 0.316 -70.518 1.00 56.69 200 PHE A O 1
ATOM 1563 N N . LEU A 1 201 ? 15.387 1.558 -69.190 1.00 48.72 201 LEU A N 1
ATOM 1564 C CA . LEU A 1 201 ? 14.076 1.181 -69.745 1.00 48.72 201 LEU A CA 1
ATOM 1565 C C . LEU A 1 201 ? 13.447 2.377 -70.469 1.00 48.72 201 LEU A C 1
ATOM 1567 O O . LEU A 1 201 ? 12.797 2.140 -71.511 1.00 48.72 201 LEU A O 1
#

pLDDT: mean 80.32, std 15.57, range [32.06, 96.31]

Organism: Biomphalaria glabrata (NCBI:txid6526)